Protein AF-A0A954I8J7-F1 (afdb_monomer)

Structure (mmCIF, N/CA/C/O backbone):
data_AF-A0A954I8J7-F1
#
_entry.id   AF-A0A954I8J7-F1
#
loop_
_atom_site.group_PDB
_atom_site.id
_atom_site.type_symbol
_atom_site.label_atom_id
_atom_site.label_alt_id
_atom_site.label_comp_id
_atom_site.label_asym_id
_atom_site.label_entity_id
_atom_site.label_seq_id
_atom_site.pdbx_PDB_ins_code
_atom_site.Cartn_x
_atom_site.Cartn_y
_atom_site.Cartn_z
_atom_site.occupancy
_atom_site.B_iso_or_equiv
_atom_site.auth_seq_id
_atom_site.auth_comp_id
_atom_site.auth_asym_id
_atom_site.auth_atom_id
_atom_site.pdbx_PDB_model_num
ATOM 1 N N . GLY A 1 1 ? 36.044 -57.812 -1.890 1.00 41.84 1 GLY A N 1
ATOM 2 C CA . GLY A 1 1 ? 34.745 -57.123 -1.805 1.00 41.84 1 GLY A CA 1
ATOM 3 C C . GLY A 1 1 ? 34.953 -55.787 -2.458 1.00 41.84 1 GLY A C 1
ATOM 4 O O . GLY A 1 1 ? 35.806 -55.056 -1.984 1.00 41.84 1 GLY A O 1
ATOM 5 N N . ALA A 1 2 ? 34.541 -55.653 -3.715 1.00 46.72 2 ALA A N 1
ATOM 6 C CA . ALA A 1 2 ? 33.179 -55.281 -4.116 1.00 46.72 2 ALA A CA 1
ATOM 7 C C . ALA A 1 2 ? 32.905 -53.827 -3.714 1.00 46.72 2 ALA A C 1
ATOM 9 O O . ALA A 1 2 ? 32.936 -53.515 -2.534 1.00 46.72 2 ALA A O 1
ATOM 10 N N . GLU A 1 3 ? 32.656 -52.883 -4.604 1.00 53.47 3 GLU A N 1
ATOM 11 C CA . GLU A 1 3 ? 32.547 -52.861 -6.060 1.00 53.47 3 GLU A CA 1
ATOM 12 C C . GLU A 1 3 ? 32.567 -51.358 -6.383 1.00 53.47 3 GLU A C 1
ATOM 14 O O . GLU A 1 3 ? 31.990 -50.562 -5.640 1.00 53.47 3 GLU A O 1
ATOM 19 N N . SER A 1 4 ? 33.269 -50.934 -7.430 1.00 62.09 4 SER A N 1
ATOM 20 C CA . SER A 1 4 ? 33.210 -49.556 -7.923 1.00 62.09 4 SER A CA 1
ATOM 21 C C . SER A 1 4 ? 31.781 -49.270 -8.396 1.00 62.09 4 SER A C 1
ATOM 23 O O . SER A 1 4 ? 31.430 -49.599 -9.528 1.00 62.09 4 SER A O 1
ATOM 25 N N . GLY A 1 5 ? 30.942 -48.742 -7.503 1.00 60.66 5 GLY A N 1
ATOM 26 C CA . GLY A 1 5 ? 29.534 -48.478 -7.774 1.00 60.66 5 GLY A CA 1
ATOM 27 C C . GLY A 1 5 ? 29.388 -47.500 -8.934 1.00 60.66 5 GLY A C 1
ATOM 28 O O . GLY A 1 5 ? 29.741 -46.328 -8.819 1.00 60.66 5 GLY A O 1
ATOM 29 N N . VAL A 1 6 ? 28.883 -47.987 -10.065 1.00 71.19 6 VAL A N 1
ATOM 30 C CA . VAL A 1 6 ? 28.540 -47.148 -11.213 1.00 71.19 6 VAL A CA 1
ATOM 31 C C . VAL A 1 6 ? 27.188 -46.504 -10.925 1.00 71.19 6 VAL A C 1
ATOM 33 O O . VAL A 1 6 ? 26.177 -47.192 -10.800 1.00 71.19 6 VAL A O 1
ATOM 36 N N . VAL A 1 7 ? 27.159 -45.177 -10.820 1.00 72.38 7 VAL A N 1
ATOM 37 C CA . VAL A 1 7 ? 25.906 -44.420 -10.717 1.00 72.38 7 VAL A CA 1
ATOM 38 C C . VAL A 1 7 ? 25.300 -44.289 -12.115 1.00 72.38 7 VAL A C 1
ATOM 40 O O . VAL A 1 7 ? 25.869 -43.623 -12.980 1.00 72.38 7 VAL A O 1
ATOM 43 N N . ILE A 1 8 ? 24.141 -44.913 -12.342 1.00 78.88 8 ILE A N 1
ATOM 44 C CA . ILE A 1 8 ? 23.369 -44.777 -13.585 1.00 78.88 8 ILE A CA 1
ATOM 45 C C . ILE A 1 8 ? 22.268 -43.738 -13.364 1.00 78.88 8 ILE A C 1
ATOM 47 O O . ILE A 1 8 ? 21.303 -43.979 -12.640 1.00 78.88 8 ILE A O 1
ATOM 51 N N . TRP A 1 9 ? 22.397 -42.581 -14.011 1.00 79.56 9 TRP A N 1
ATOM 52 C CA . TRP A 1 9 ? 21.368 -41.542 -13.997 1.00 79.56 9 TRP A CA 1
ATOM 53 C C . TRP A 1 9 ? 20.255 -41.886 -14.990 1.00 79.56 9 TRP A C 1
ATOM 55 O O . TRP A 1 9 ? 20.497 -41.989 -16.192 1.00 79.56 9 TRP A O 1
ATOM 65 N N . SER A 1 10 ? 19.022 -42.024 -14.501 1.00 79.56 10 SER A N 1
ATOM 66 C CA . SER A 1 10 ? 17.837 -42.224 -15.343 1.00 79.56 10 SER A CA 1
ATOM 67 C C . SER A 1 10 ? 17.013 -40.939 -15.413 1.00 79.56 10 SER A C 1
ATOM 69 O O . SER A 1 10 ? 16.558 -40.433 -14.391 1.00 79.56 10 SER A O 1
ATOM 71 N N . ARG A 1 11 ? 16.829 -40.404 -16.630 1.00 85.88 11 ARG A N 1
ATOM 72 C CA . ARG A 1 11 ? 16.071 -39.168 -16.927 1.00 85.88 11 ARG A CA 1
ATOM 73 C C . ARG A 1 11 ? 16.470 -37.945 -16.073 1.00 85.88 11 ARG A C 1
ATOM 75 O O . ARG A 1 11 ? 15.585 -37.314 -15.485 1.00 85.88 11 ARG A O 1
ATOM 82 N N . PRO A 1 12 ? 17.765 -37.585 -16.009 1.00 88.06 12 PRO A N 1
ATOM 83 C CA . PRO A 1 12 ? 18.180 -36.410 -15.255 1.00 88.06 12 PRO A CA 1
ATOM 84 C C . PRO A 1 12 ? 17.562 -35.139 -15.861 1.00 88.06 12 PRO A C 1
ATOM 86 O O . PRO A 1 12 ? 17.488 -35.000 -17.088 1.00 88.06 12 PRO A O 1
ATOM 89 N N . ARG A 1 13 ? 17.094 -34.226 -15.005 1.00 86.56 13 ARG A N 1
ATOM 90 C CA . ARG A 1 13 ? 16.319 -33.039 -15.392 1.00 86.56 13 ARG A CA 1
ATOM 91 C C . ARG A 1 13 ? 16.457 -31.904 -14.381 1.00 86.56 13 ARG A C 1
ATOM 93 O O . ARG A 1 13 ? 16.800 -32.154 -13.231 1.00 86.56 13 ARG A O 1
ATOM 100 N N . LEU A 1 14 ? 16.180 -30.690 -14.835 1.00 80.50 14 LEU A N 1
ATOM 101 C CA . LEU A 1 14 ? 16.011 -29.497 -14.014 1.00 80.50 14 LEU A CA 1
ATOM 102 C C . LEU A 1 14 ? 14.520 -29.321 -13.710 1.00 80.50 14 LEU A C 1
ATOM 104 O O . LEU A 1 14 ? 13.694 -29.424 -14.619 1.00 80.50 14 LEU A O 1
ATOM 108 N N . GLU A 1 15 ? 14.192 -29.063 -12.447 1.00 80.00 15 GLU A N 1
ATOM 109 C CA . GLU A 1 15 ? 12.838 -28.763 -11.978 1.00 80.00 15 GLU A CA 1
ATOM 110 C C . GLU A 1 15 ? 12.844 -27.367 -11.341 1.00 80.00 15 GLU A C 1
ATOM 112 O O . GLU A 1 15 ? 13.780 -27.010 -10.626 1.00 80.00 15 GLU A O 1
ATOM 117 N N . ALA A 1 16 ? 11.820 -26.574 -11.646 1.00 68.00 16 ALA A N 1
ATOM 118 C CA . ALA A 1 16 ? 11.557 -25.270 -11.051 1.00 68.00 16 ALA A CA 1
ATOM 119 C C . ALA A 1 16 ? 10.051 -25.177 -10.786 1.00 68.00 16 ALA A C 1
ATOM 121 O O . ALA A 1 16 ? 9.257 -25.705 -11.576 1.00 68.00 16 ALA A O 1
ATOM 122 N N . ASP A 1 17 ? 9.664 -24.535 -9.684 1.00 58.09 17 ASP A N 1
ATOM 123 C CA . ASP A 1 17 ? 8.263 -24.463 -9.270 1.00 58.09 17 ASP A CA 1
ATOM 124 C C . ASP A 1 17 ? 7.377 -23.879 -10.382 1.00 58.09 17 ASP A C 1
ATOM 126 O O . ASP A 1 17 ? 7.728 -22.907 -11.053 1.00 58.09 17 ASP A O 1
ATOM 130 N N . ALA A 1 18 ? 6.219 -24.514 -10.584 1.00 57.94 18 ALA A N 1
ATOM 131 C CA . ALA A 1 18 ? 5.208 -24.157 -11.582 1.00 57.94 18 ALA A CA 1
ATOM 132 C C . ALA A 1 18 ? 5.635 -24.225 -13.070 1.00 57.94 18 ALA A C 1
ATOM 134 O O . ALA A 1 18 ? 4.911 -23.707 -13.922 1.00 57.94 18 ALA A O 1
ATOM 135 N N . ARG A 1 19 ? 6.749 -24.891 -13.429 1.00 67.19 19 ARG A N 1
ATOM 136 C CA . ARG A 1 19 ? 7.173 -25.068 -14.838 1.00 67.19 19 ARG A CA 1
ATOM 137 C C . ARG A 1 19 ? 7.403 -26.529 -15.231 1.00 67.19 19 ARG A C 1
ATOM 139 O O . ARG A 1 19 ? 7.575 -27.410 -14.391 1.00 67.19 19 ARG A O 1
ATOM 146 N N . GLN A 1 20 ? 7.388 -26.797 -16.539 1.00 77.19 20 GLN A N 1
ATOM 147 C CA . GLN A 1 20 ? 7.655 -28.138 -17.067 1.00 77.19 20 GLN A CA 1
ATOM 148 C C . GLN A 1 20 ? 9.133 -28.530 -16.857 1.00 77.19 20 GLN A C 1
ATOM 150 O O . GLN A 1 20 ? 10.017 -27.736 -17.183 1.00 77.19 20 GLN A O 1
ATOM 155 N N . PRO A 1 21 ? 9.434 -29.748 -16.359 1.00 81.44 21 PRO A N 1
ATOM 156 C CA . PRO A 1 21 ? 10.812 -30.199 -16.171 1.00 81.44 21 PRO A CA 1
ATOM 157 C C . PRO A 1 21 ? 11.616 -30.249 -17.477 1.00 81.44 21 PRO A C 1
ATOM 159 O O . PRO A 1 21 ? 11.164 -30.824 -18.470 1.00 81.44 21 PRO A O 1
ATOM 162 N N . VAL A 1 22 ? 12.853 -29.747 -17.452 1.00 81.38 22 VAL A N 1
ATOM 163 C CA . VAL A 1 22 ? 13.762 -29.746 -18.611 1.00 81.38 22 VAL A CA 1
ATOM 164 C C . VAL A 1 22 ? 14.776 -30.880 -18.486 1.00 81.38 22 VAL A C 1
ATOM 166 O O . VAL A 1 22 ? 15.583 -30.896 -17.559 1.00 81.38 22 VAL A O 1
ATOM 169 N N . LEU A 1 23 ? 14.781 -31.839 -19.417 1.00 88.00 23 LEU A N 1
ATOM 170 C CA . LEU A 1 23 ? 15.774 -32.9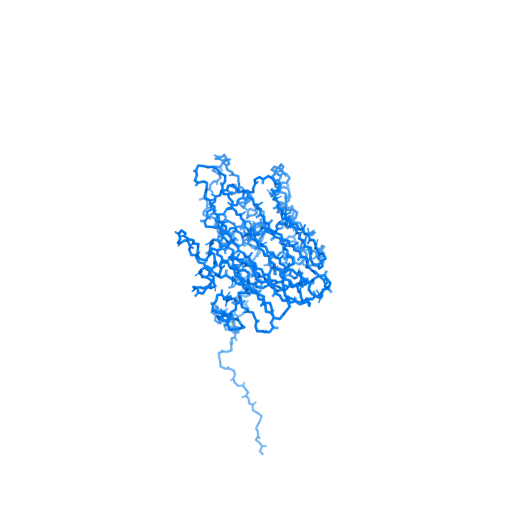22 -19.418 1.00 88.00 23 LEU A CA 1
ATOM 171 C C . LEU A 1 23 ? 17.184 -32.366 -19.661 1.00 88.00 23 LEU A C 1
ATOM 173 O O . LEU A 1 23 ? 17.379 -31.548 -20.558 1.00 88.00 23 LEU A O 1
ATOM 177 N N . LEU A 1 24 ? 18.197 -32.876 -18.946 1.00 85.69 24 LEU A N 1
ATOM 178 C CA . LEU A 1 24 ? 19.578 -32.380 -19.081 1.00 85.69 24 LEU A CA 1
ATOM 179 C C . LEU A 1 24 ? 20.123 -32.472 -20.514 1.00 85.69 24 LEU A C 1
ATOM 181 O O . LEU A 1 24 ? 20.913 -31.626 -20.924 1.00 85.69 24 LEU A O 1
ATOM 185 N N . ARG A 1 25 ? 19.681 -33.468 -21.294 1.00 87.38 25 ARG A N 1
ATOM 186 C CA . ARG A 1 25 ? 20.069 -33.622 -22.708 1.00 87.38 25 ARG A CA 1
ATOM 187 C C . ARG A 1 25 ? 19.572 -32.475 -23.599 1.00 87.38 25 ARG A C 1
ATOM 189 O O . ARG A 1 25 ? 20.209 -32.177 -24.602 1.00 87.38 25 ARG A O 1
ATOM 196 N N . ASP A 1 26 ? 18.459 -31.846 -23.221 1.00 85.94 26 ASP A N 1
ATOM 197 C CA . ASP A 1 26 ? 17.767 -30.824 -24.010 1.00 85.94 26 ASP A CA 1
ATOM 198 C C . ASP A 1 26 ? 18.188 -29.401 -23.587 1.00 85.94 26 ASP A C 1
ATOM 200 O O . ASP A 1 26 ? 17.949 -28.440 -24.316 1.00 85.94 26 ASP A O 1
ATOM 204 N N . VAL A 1 27 ? 18.901 -29.262 -22.457 1.00 84.56 27 VAL A N 1
ATOM 205 C CA . VAL A 1 27 ? 19.350 -27.973 -21.892 1.00 84.56 27 VAL A CA 1
ATOM 206 C C . VAL A 1 27 ? 20.125 -27.134 -22.903 1.00 84.56 27 VAL A C 1
ATOM 208 O O . VAL A 1 27 ? 19.882 -25.936 -22.994 1.00 84.56 27 VAL A O 1
ATOM 211 N N . ARG A 1 28 ? 21.038 -27.726 -23.689 1.00 85.56 28 ARG A N 1
ATOM 212 C CA . ARG A 1 28 ? 21.822 -26.957 -24.674 1.00 85.56 28 ARG A CA 1
ATOM 213 C C . ARG A 1 28 ? 20.937 -26.392 -25.789 1.00 85.56 28 ARG A C 1
ATOM 215 O O . ARG A 1 28 ? 21.079 -25.220 -26.121 1.00 85.56 28 ARG A O 1
ATOM 222 N N . GLY A 1 29 ? 20.019 -27.197 -26.325 1.00 86.19 29 GLY A N 1
ATOM 223 C CA . GLY A 1 29 ? 19.110 -26.761 -27.389 1.00 86.19 29 GLY A CA 1
ATOM 224 C C . GLY A 1 29 ? 18.132 -25.691 -26.904 1.00 86.19 29 GLY A C 1
ATOM 225 O O . GLY A 1 29 ? 17.954 -24.672 -27.567 1.00 86.19 29 GLY A O 1
ATOM 226 N N . ILE A 1 30 ? 17.575 -25.867 -25.703 1.00 83.50 30 ILE A N 1
ATOM 227 C CA . ILE A 1 30 ? 16.717 -24.862 -25.061 1.00 83.50 30 ILE A CA 1
ATOM 228 C C . ILE A 1 30 ? 17.513 -23.584 -24.776 1.00 83.50 30 ILE A C 1
ATOM 230 O O . ILE A 1 30 ? 17.031 -22.497 -25.064 1.00 83.50 30 ILE A O 1
ATOM 234 N N . ALA A 1 31 ? 18.759 -23.690 -24.309 1.00 84.50 31 ALA A N 1
ATOM 235 C CA . ALA A 1 31 ? 19.615 -22.531 -24.070 1.00 84.50 31 ALA A CA 1
ATOM 236 C C . ALA A 1 31 ? 19.881 -21.704 -25.330 1.00 84.50 31 ALA A C 1
ATOM 238 O O . ALA A 1 31 ? 20.014 -20.486 -25.249 1.00 84.50 31 ALA A O 1
ATOM 239 N N . GLU A 1 32 ? 20.058 -22.356 -26.476 1.00 87.31 32 GLU A N 1
ATOM 240 C CA . GLU A 1 32 ? 20.258 -21.686 -27.765 1.00 87.31 32 GLU A CA 1
ATOM 241 C C . GLU A 1 32 ? 18.963 -21.046 -28.267 1.00 87.31 32 GLU A C 1
ATOM 243 O O . GLU A 1 32 ? 18.994 -19.908 -28.732 1.00 87.31 32 GLU A O 1
ATOM 248 N N . LEU A 1 33 ? 17.830 -21.737 -28.105 1.00 84.44 33 LEU A N 1
ATOM 249 C CA . LEU A 1 33 ? 16.505 -21.208 -28.420 1.00 84.44 33 L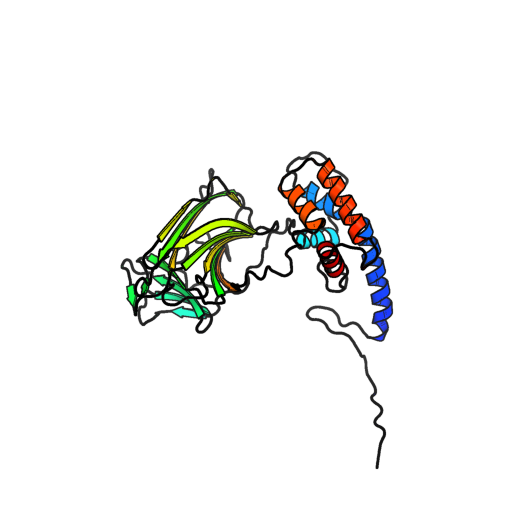EU A CA 1
ATOM 250 C C . LEU A 1 33 ? 16.203 -19.949 -27.600 1.00 84.44 33 LEU A C 1
ATOM 252 O O . LEU A 1 33 ? 15.937 -18.901 -28.177 1.00 84.44 33 LEU A O 1
ATOM 256 N N . VAL A 1 34 ? 16.330 -20.036 -26.274 1.00 84.25 34 VAL A N 1
ATOM 257 C CA . VAL A 1 34 ? 16.114 -18.928 -25.334 1.00 84.25 34 VAL A CA 1
ATOM 258 C C . VAL A 1 34 ? 16.995 -17.737 -25.684 1.00 84.25 34 VAL A C 1
ATOM 260 O O . VAL A 1 34 ? 16.494 -16.626 -25.788 1.00 84.25 34 VAL A O 1
ATOM 263 N N . ARG A 1 35 ? 18.295 -17.955 -25.931 1.00 86.81 35 ARG A N 1
ATOM 264 C CA . ARG A 1 35 ? 19.212 -16.870 -26.319 1.00 86.81 35 ARG A CA 1
ATOM 265 C C . ARG A 1 35 ? 18.810 -16.210 -27.634 1.00 86.81 35 ARG A C 1
ATOM 267 O O . ARG A 1 35 ? 18.926 -14.996 -27.752 1.00 86.81 35 ARG A O 1
ATOM 274 N N . ARG A 1 36 ? 18.334 -16.986 -28.612 1.00 86.62 36 ARG A N 1
ATOM 275 C CA . ARG A 1 36 ? 17.859 -16.440 -29.888 1.00 86.62 36 ARG A CA 1
ATOM 276 C C . ARG A 1 36 ? 16.615 -15.576 -29.690 1.00 86.62 36 ARG A C 1
ATOM 278 O O . ARG A 1 36 ? 16.596 -14.456 -30.187 1.00 86.62 36 ARG A O 1
ATOM 285 N N . GLU A 1 37 ? 15.619 -16.073 -28.959 1.00 84.75 37 GLU A N 1
ATOM 286 C CA . GLU A 1 37 ? 14.394 -15.314 -28.668 1.00 84.75 37 GLU A CA 1
ATOM 287 C C . GLU A 1 37 ? 14.700 -14.057 -27.842 1.00 84.75 37 GLU A C 1
ATOM 289 O O . GLU A 1 37 ? 14.230 -12.972 -28.175 1.00 84.75 37 GLU A O 1
ATOM 294 N N . GLN A 1 38 ? 15.584 -14.166 -26.843 1.00 87.75 38 GLN A N 1
ATOM 295 C CA . GLN A 1 38 ? 16.102 -13.025 -26.086 1.00 87.75 38 GLN A CA 1
ATOM 296 C C . GLN A 1 38 ? 16.705 -11.962 -27.003 1.00 87.75 38 GLN A C 1
ATOM 298 O O . GLN A 1 38 ? 16.358 -10.794 -26.882 1.00 87.75 38 GLN A O 1
ATOM 303 N N . SER A 1 39 ? 17.596 -12.339 -27.925 1.00 87.88 39 SER A N 1
ATOM 304 C CA . SER A 1 39 ? 18.208 -11.380 -28.852 1.00 87.88 39 SER A CA 1
ATOM 305 C C . SER A 1 39 ? 17.190 -10.726 -29.789 1.00 87.88 39 SER A C 1
ATOM 307 O O . SER A 1 39 ? 17.308 -9.534 -30.060 1.00 87.88 39 SER A O 1
ATOM 309 N N . LEU A 1 40 ? 16.195 -11.477 -30.272 1.00 88.00 40 LEU A N 1
ATOM 310 C CA . LEU A 1 40 ? 15.149 -10.945 -31.151 1.00 88.00 40 LEU A CA 1
ATOM 311 C C . LEU A 1 40 ? 14.266 -9.921 -30.431 1.00 88.00 40 LEU A C 1
ATOM 313 O O . LEU A 1 40 ? 14.032 -8.839 -30.962 1.00 88.00 40 LEU A O 1
ATOM 317 N N . GLU A 1 41 ? 13.808 -10.231 -29.220 1.00 88.56 41 GLU A N 1
ATOM 318 C CA . GLU A 1 41 ? 12.923 -9.333 -28.474 1.00 88.56 41 GLU A CA 1
ATOM 319 C C . GLU A 1 41 ? 13.693 -8.168 -27.823 1.00 88.56 41 GLU A C 1
ATOM 321 O O . GLU A 1 41 ? 13.187 -7.049 -27.778 1.00 88.56 41 GLU A O 1
ATOM 326 N N . LEU A 1 42 ? 14.955 -8.355 -27.407 1.00 89.31 42 LEU A N 1
ATOM 327 C CA . LEU A 1 42 ? 15.798 -7.243 -26.942 1.00 89.31 42 LEU A CA 1
ATOM 328 C C . LEU A 1 42 ? 16.081 -6.228 -28.054 1.00 89.31 42 LEU A C 1
ATOM 330 O O . LEU A 1 42 ? 16.096 -5.024 -27.783 1.00 89.31 42 LEU A O 1
ATOM 334 N N . ALA A 1 43 ? 16.231 -6.665 -29.306 1.00 90.50 43 ALA A N 1
ATOM 335 C CA . ALA A 1 43 ? 16.353 -5.755 -30.446 1.00 90.50 43 ALA A CA 1
ATOM 336 C C . ALA A 1 43 ? 15.096 -4.881 -30.645 1.00 90.50 43 ALA A C 1
ATOM 338 O O . ALA A 1 43 ? 15.184 -3.798 -31.218 1.00 90.50 43 ALA A O 1
ATOM 339 N N . ARG A 1 44 ? 13.943 -5.321 -30.123 1.00 91.62 44 ARG A N 1
ATOM 340 C CA . ARG A 1 44 ? 12.646 -4.629 -30.185 1.00 91.62 44 ARG A CA 1
ATOM 341 C C . ARG A 1 44 ? 12.309 -3.849 -28.914 1.00 91.62 44 ARG A C 1
ATOM 343 O O . ARG A 1 44 ? 11.195 -3.355 -28.776 1.00 91.62 44 ARG A O 1
ATOM 350 N N . THR A 1 45 ? 13.263 -3.691 -27.992 1.00 93.75 45 THR A N 1
ATOM 351 C CA . THR A 1 45 ? 13.067 -2.963 -26.724 1.00 93.75 45 THR A CA 1
ATOM 352 C C . THR A 1 45 ? 12.411 -1.597 -26.936 1.00 93.75 45 THR A C 1
ATOM 354 O O . THR A 1 45 ? 11.423 -1.294 -26.275 1.00 93.75 45 THR A O 1
ATOM 357 N N . ALA A 1 46 ? 12.905 -0.788 -27.880 1.00 93.94 46 ALA A N 1
ATOM 358 C CA . ALA A 1 46 ? 12.344 0.541 -28.132 1.00 93.94 46 ALA A CA 1
ATOM 359 C C . ALA A 1 46 ? 10.872 0.482 -28.575 1.00 93.94 46 ALA A C 1
ATOM 361 O O . ALA A 1 46 ? 10.088 1.333 -28.173 1.00 93.94 46 ALA A O 1
ATOM 362 N N . ASP A 1 47 ? 10.482 -0.535 -29.348 1.00 90.62 47 ASP A N 1
ATOM 363 C CA . ASP A 1 47 ? 9.098 -0.713 -29.795 1.00 90.62 47 ASP A CA 1
ATOM 364 C C . ASP A 1 47 ? 8.185 -1.118 -28.632 1.00 90.62 47 ASP A C 1
ATOM 366 O O . ASP A 1 47 ? 7.075 -0.600 -28.513 1.00 90.62 47 ASP A O 1
ATOM 370 N N . HIS A 1 48 ? 8.659 -1.996 -27.739 1.00 90.75 48 HIS A N 1
ATOM 371 C CA . HIS A 1 48 ? 7.925 -2.371 -26.527 1.00 90.75 48 HIS A CA 1
ATOM 372 C C . HIS A 1 48 ? 7.701 -1.169 -25.610 1.00 90.75 48 HIS A C 1
ATOM 374 O O . HIS A 1 48 ? 6.579 -0.934 -25.165 1.00 90.75 48 HIS A O 1
ATOM 380 N N . LEU A 1 49 ? 8.755 -0.393 -25.348 1.00 92.75 49 LEU A N 1
ATOM 381 C CA . LEU A 1 49 ? 8.672 0.808 -24.520 1.00 92.75 49 LEU A CA 1
ATOM 382 C C . LEU A 1 49 ? 7.746 1.852 -25.156 1.00 92.75 49 LEU A C 1
ATOM 384 O O . LEU A 1 49 ? 6.865 2.375 -24.476 1.00 92.75 49 LEU A O 1
ATOM 388 N N . ARG A 1 50 ? 7.848 2.071 -26.471 1.00 91.50 50 ARG A N 1
ATOM 389 C CA . ARG A 1 50 ? 6.960 2.987 -27.195 1.00 91.50 50 ARG A CA 1
ATOM 390 C C . ARG A 1 50 ? 5.499 2.587 -27.091 1.00 91.50 50 ARG A C 1
ATOM 392 O O . ARG A 1 50 ? 4.665 3.421 -26.763 1.00 91.50 50 ARG A O 1
ATOM 399 N N . ALA A 1 51 ? 5.187 1.309 -27.304 1.00 86.88 51 ALA A N 1
ATOM 400 C CA . ALA A 1 51 ? 3.824 0.806 -27.167 1.00 86.88 51 ALA A CA 1
ATOM 401 C C . ALA A 1 51 ? 3.259 1.049 -25.753 1.00 86.88 51 ALA A C 1
ATOM 403 O O . ALA A 1 51 ? 2.093 1.414 -25.607 1.00 86.88 51 ALA A O 1
ATOM 404 N N . ILE A 1 52 ? 4.091 0.902 -24.716 1.00 86.44 52 ILE A N 1
ATOM 405 C CA . ILE A 1 52 ? 3.716 1.177 -23.321 1.00 86.44 52 ILE A CA 1
ATOM 406 C C . ILE A 1 52 ? 3.465 2.674 -23.092 1.00 86.44 52 ILE A C 1
ATOM 408 O O . ILE A 1 52 ? 2.479 3.030 -22.449 1.00 86.44 52 ILE A O 1
ATOM 412 N N . ALA A 1 53 ? 4.330 3.550 -23.612 1.00 86.56 53 ALA A N 1
ATOM 413 C CA . ALA A 1 53 ? 4.180 4.998 -23.473 1.00 86.56 53 ALA A CA 1
ATOM 414 C C . ALA A 1 53 ? 2.939 5.520 -24.219 1.00 86.56 53 ALA A C 1
ATOM 416 O O . ALA A 1 53 ? 2.141 6.256 -23.641 1.00 86.56 53 ALA A O 1
ATOM 417 N N . SER A 1 54 ? 2.730 5.091 -25.468 1.00 80.38 54 SER A N 1
ATOM 418 C CA . SER A 1 54 ? 1.576 5.483 -26.288 1.00 80.38 54 SER A CA 1
ATOM 419 C C . SER A 1 54 ? 0.249 4.990 -25.710 1.00 80.38 54 SER A C 1
ATOM 421 O O . SER A 1 54 ? -0.739 5.716 -25.746 1.00 80.38 54 SER A O 1
ATOM 423 N N . GLY A 1 55 ? 0.227 3.799 -25.101 1.00 69.88 55 GLY A N 1
ATOM 424 C CA . GLY A 1 55 ? -0.959 3.255 -24.433 1.00 69.88 55 GLY A CA 1
ATOM 425 C C . GLY A 1 55 ? -1.412 4.022 -23.182 1.00 69.88 55 GLY A C 1
ATOM 426 O O . GLY A 1 55 ? -2.421 3.642 -22.597 1.00 69.88 55 GLY A O 1
ATOM 427 N N . ARG A 1 56 ? -0.680 5.057 -22.743 1.00 63.66 56 ARG A N 1
ATOM 428 C CA . ARG A 1 56 ? -1.062 5.949 -21.633 1.00 63.66 56 ARG A CA 1
ATOM 429 C C . ARG A 1 56 ? -1.662 7.281 -22.083 1.00 63.66 56 ARG A C 1
ATOM 431 O O . ARG A 1 56 ? -2.158 8.011 -21.234 1.00 63.66 56 ARG A O 1
ATOM 438 N N . SER A 1 57 ? -1.585 7.631 -23.368 1.00 51.97 57 SER A N 1
ATOM 439 C CA . SER A 1 57 ? -2.186 8.875 -23.850 1.00 51.97 57 SER A CA 1
ATOM 440 C C . SER A 1 57 ? -3.679 8.645 -24.099 1.00 51.97 57 SER A C 1
ATOM 442 O O . SER A 1 57 ? -4.029 7.822 -24.943 1.00 51.97 57 SER A O 1
ATOM 444 N N . ASP A 1 58 ? -4.551 9.403 -23.432 1.00 41.41 58 ASP A N 1
ATOM 445 C CA . ASP A 1 58 ? -6.001 9.445 -23.716 1.00 41.41 58 ASP A CA 1
ATOM 446 C C . ASP A 1 58 ? -6.324 10.092 -25.079 1.00 41.41 58 ASP A C 1
ATOM 448 O O . ASP A 1 58 ? -7.486 10.291 -25.438 1.00 41.41 58 ASP A O 1
ATOM 452 N N . SER A 1 59 ? -5.306 10.454 -25.867 1.00 38.25 59 SER A N 1
ATOM 453 C CA . SER A 1 59 ? -5.519 10.993 -27.199 1.00 38.25 59 SER A CA 1
ATOM 454 C C . SER A 1 59 ? -5.850 9.866 -28.179 1.00 38.25 59 SER A C 1
ATOM 456 O O . SER A 1 59 ? -5.018 9.017 -28.486 1.00 38.25 59 SER A O 1
ATOM 458 N N . GLU A 1 60 ? -7.064 9.902 -28.729 1.00 36.50 60 GLU A N 1
ATOM 459 C CA . GLU A 1 60 ? -7.530 9.145 -29.906 1.00 36.50 60 GLU A CA 1
ATOM 460 C C . GLU A 1 60 ? -6.717 9.437 -31.196 1.00 36.50 60 GLU A C 1
ATOM 462 O O . GLU A 1 60 ? -7.195 9.241 -32.314 1.00 36.50 60 GLU A O 1
ATOM 467 N N . ALA A 1 61 ? -5.477 9.912 -31.086 1.00 33.97 61 ALA A N 1
ATOM 468 C CA . ALA A 1 61 ? -4.656 10.369 -32.194 1.00 33.97 61 ALA A CA 1
ATOM 469 C C . ALA A 1 61 ? -3.432 9.467 -32.374 1.00 33.97 61 ALA A C 1
ATOM 471 O O . ALA A 1 61 ? -2.325 9.800 -31.975 1.00 33.97 61 ALA A O 1
ATOM 472 N N . GLU A 1 62 ? -3.698 8.314 -32.983 1.00 34.78 62 GLU A N 1
ATOM 473 C CA . GLU A 1 62 ? -2.918 7.632 -34.027 1.00 34.78 62 GLU A CA 1
ATOM 474 C C . GLU A 1 62 ? -3.064 6.122 -33.848 1.00 34.78 62 GLU A C 1
ATOM 476 O O . GLU A 1 62 ? -2.359 5.464 -33.086 1.00 34.78 62 GLU A O 1
ATOM 481 N N . GLN A 1 63 ? -4.011 5.559 -34.603 1.00 34.06 63 GLN A N 1
ATOM 482 C CA . GLN A 1 63 ? -4.054 4.138 -34.928 1.00 34.06 63 GLN A CA 1
ATOM 483 C C . GLN A 1 63 ? -2.799 3.776 -35.738 1.00 34.06 63 GLN A C 1
ATOM 485 O O . GLN A 1 63 ? -2.849 3.606 -36.955 1.00 34.06 63 GLN A O 1
ATOM 490 N N . ILE A 1 64 ? -1.656 3.664 -35.068 1.00 39.66 64 ILE A N 1
ATOM 491 C CA . ILE A 1 64 ? -0.547 2.861 -35.563 1.00 39.66 64 ILE A CA 1
ATOM 492 C C . ILE A 1 64 ? -0.997 1.418 -35.352 1.00 39.66 64 ILE A C 1
ATOM 494 O O . ILE A 1 64 ? -1.129 0.983 -34.213 1.00 39.66 64 ILE A O 1
ATOM 498 N N . ASP A 1 65 ? -1.351 0.763 -36.462 1.00 36.94 65 ASP A N 1
ATOM 499 C CA . ASP A 1 65 ? -1.628 -0.669 -36.642 1.00 36.94 65 ASP A CA 1
ATOM 500 C C . ASP A 1 65 ? -1.757 -1.449 -35.321 1.00 36.94 65 ASP A C 1
ATOM 502 O O . ASP A 1 65 ? -0.747 -1.804 -34.713 1.00 36.94 65 ASP A O 1
ATOM 506 N N . GLN A 1 66 ? -2.997 -1.679 -34.858 1.00 40.12 66 GLN A N 1
ATOM 507 C CA . GLN A 1 66 ? -3.300 -2.452 -33.646 1.00 40.12 66 GLN A CA 1
ATOM 508 C C . GLN A 1 66 ? -2.886 -3.922 -33.828 1.00 40.12 66 GLN A C 1
ATOM 510 O O . GLN A 1 66 ? -3.710 -4.829 -33.941 1.00 40.12 66 GLN A O 1
ATOM 515 N N . GLN A 1 67 ? -1.581 -4.171 -33.834 1.00 41.53 67 GLN A N 1
ATOM 516 C CA . GLN A 1 67 ? -1.017 -5.455 -33.484 1.00 41.53 67 GLN A CA 1
ATOM 517 C C . GLN A 1 67 ? -1.396 -5.691 -32.018 1.00 41.53 67 GLN A C 1
ATOM 519 O O . GLN A 1 67 ? -1.150 -4.815 -31.181 1.00 41.53 67 GLN A O 1
ATOM 524 N N . PRO A 1 68 ? -2.010 -6.833 -31.670 1.00 49.00 68 PRO A N 1
ATOM 525 C CA . PRO A 1 68 ? -2.252 -7.153 -30.273 1.00 49.00 68 PRO A CA 1
ATOM 526 C C . PRO A 1 68 ? -0.922 -7.055 -29.524 1.00 49.00 68 PRO A C 1
ATOM 528 O O . PRO A 1 68 ? 0.070 -7.649 -29.952 1.00 49.00 68 PRO A O 1
ATOM 531 N N . VAL A 1 69 ? -0.903 -6.278 -28.436 1.00 61.50 69 VAL A N 1
ATOM 532 C CA . VAL A 1 69 ? 0.264 -6.107 -27.564 1.00 61.50 69 VAL A CA 1
ATOM 533 C C . VAL A 1 69 ? 0.814 -7.497 -27.255 1.00 61.50 69 VAL A C 1
ATOM 535 O O . VAL A 1 69 ? 0.149 -8.300 -26.591 1.00 61.50 69 VAL A O 1
ATOM 538 N N . ASN A 1 70 ? 1.988 -7.824 -27.808 1.00 75.00 70 ASN A N 1
ATOM 539 C CA . ASN A 1 70 ? 2.522 -9.173 -27.672 1.00 75.00 70 ASN A CA 1
ATOM 540 C C . ASN A 1 70 ? 2.806 -9.459 -26.185 1.00 75.00 70 ASN A C 1
ATOM 542 O O . ASN A 1 70 ? 2.973 -8.549 -25.369 1.00 75.00 70 ASN A O 1
ATOM 546 N N . GLU A 1 71 ? 2.823 -10.734 -25.799 1.00 80.69 71 GLU A N 1
ATOM 547 C CA . GLU A 1 71 ? 2.978 -11.124 -24.392 1.00 80.69 71 GLU A CA 1
ATOM 548 C C . GLU A 1 71 ? 4.243 -10.534 -23.749 1.00 80.69 71 GLU A C 1
ATOM 550 O O . GLU A 1 71 ? 4.215 -10.110 -22.595 1.00 80.69 71 GLU A O 1
ATOM 555 N N . VAL A 1 72 ? 5.317 -10.410 -24.529 1.00 84.62 72 VAL A N 1
ATOM 556 C CA . VAL A 1 72 ? 6.576 -9.792 -24.108 1.00 84.62 72 VAL A CA 1
ATOM 557 C C . VAL A 1 72 ? 6.389 -8.311 -23.762 1.00 84.62 72 VAL A C 1
ATOM 559 O O . VAL A 1 72 ? 6.870 -7.879 -22.720 1.00 84.62 72 VAL A O 1
ATOM 562 N N . THR A 1 73 ? 5.618 -7.544 -24.540 1.00 86.50 73 THR A N 1
ATOM 563 C CA . THR A 1 73 ? 5.296 -6.138 -24.225 1.00 86.50 73 THR A CA 1
ATOM 564 C C . THR A 1 73 ? 4.487 -6.018 -22.931 1.00 86.50 73 THR A C 1
ATOM 566 O O . THR A 1 73 ? 4.735 -5.115 -22.137 1.00 86.50 73 THR A O 1
ATOM 569 N N . ARG A 1 74 ? 3.549 -6.939 -22.658 1.00 79.62 74 ARG A N 1
ATOM 570 C CA . ARG A 1 74 ? 2.824 -6.951 -21.372 1.00 79.62 74 ARG A CA 1
ATOM 571 C C . ARG A 1 74 ? 3.754 -7.221 -20.196 1.00 79.62 74 ARG A C 1
ATOM 573 O O . ARG A 1 74 ? 3.650 -6.554 -19.171 1.00 79.62 74 ARG A O 1
ATOM 580 N N . ARG A 1 75 ? 4.693 -8.157 -20.351 1.00 83.88 75 ARG A N 1
ATOM 581 C CA . ARG A 1 75 ? 5.716 -8.442 -19.333 1.00 83.88 75 ARG A CA 1
ATOM 582 C C . ARG A 1 75 ? 6.669 -7.264 -19.141 1.00 83.88 75 ARG A C 1
ATOM 584 O O . ARG A 1 75 ? 6.995 -6.946 -18.004 1.00 83.88 75 ARG A O 1
ATOM 591 N N . TRP A 1 76 ? 7.032 -6.561 -20.215 1.00 88.56 76 TRP A N 1
ATOM 592 C CA . TRP A 1 76 ? 7.740 -5.281 -20.140 1.00 88.56 76 TRP A CA 1
ATOM 593 C C . TRP A 1 76 ? 6.953 -4.250 -19.342 1.00 88.56 76 TRP A C 1
ATOM 595 O O . TRP A 1 76 ? 7.509 -3.658 -18.425 1.00 88.56 76 TRP A O 1
ATOM 605 N N . ALA A 1 77 ? 5.664 -4.080 -19.641 1.00 83.12 77 ALA A N 1
ATOM 606 C CA . ALA A 1 77 ? 4.788 -3.167 -18.921 1.00 83.12 77 ALA A CA 1
ATOM 607 C C . ALA A 1 77 ? 4.718 -3.534 -17.431 1.00 83.12 77 ALA A C 1
ATOM 609 O O . ALA A 1 77 ? 4.865 -2.662 -16.584 1.00 83.12 77 ALA A O 1
ATOM 610 N N . GLY A 1 78 ? 4.578 -4.817 -17.090 1.00 78.44 78 GLY A N 1
ATOM 611 C CA . GLY A 1 78 ? 4.631 -5.281 -15.702 1.00 78.44 78 GLY A CA 1
ATOM 612 C C . GLY A 1 78 ? 5.978 -4.996 -15.032 1.00 78.44 78 GLY A C 1
ATOM 613 O O . GLY A 1 78 ? 6.010 -4.479 -13.919 1.00 78.44 78 GLY A O 1
ATOM 614 N N . TYR A 1 79 ? 7.089 -5.260 -15.725 1.00 83.94 79 TYR A N 1
ATOM 615 C CA . TYR A 1 79 ? 8.445 -5.063 -15.207 1.00 83.94 79 TYR A CA 1
ATOM 616 C C . TYR A 1 79 ? 8.777 -3.594 -14.937 1.00 83.94 79 TYR A C 1
ATOM 618 O O . TYR A 1 79 ? 9.283 -3.258 -13.871 1.00 83.94 79 TYR A O 1
ATOM 626 N N . VAL A 1 80 ? 8.453 -2.697 -15.871 1.00 85.50 80 VAL A N 1
ATOM 627 C CA . VAL A 1 80 ? 8.652 -1.253 -15.668 1.00 85.50 80 VAL A CA 1
ATOM 628 C C . VAL A 1 80 ? 7.593 -0.656 -14.744 1.00 85.50 80 VAL A C 1
ATOM 630 O O . VAL A 1 80 ? 7.688 0.508 -14.352 1.00 85.50 80 VAL A O 1
ATOM 633 N N . GLY A 1 81 ? 6.574 -1.433 -14.379 1.00 77.81 81 GLY A N 1
ATOM 634 C CA . GLY A 1 81 ? 5.439 -0.952 -13.618 1.00 77.81 81 GLY A CA 1
ATOM 635 C C . GLY A 1 81 ? 4.615 0.057 -14.416 1.00 77.81 81 GLY A C 1
ATOM 636 O O . GLY A 1 81 ? 4.223 1.083 -13.916 1.00 77.81 81 GLY A O 1
ATOM 637 N N . LEU A 1 82 ? 4.387 -0.134 -15.701 1.00 78.06 82 LEU A N 1
ATOM 638 C CA . LEU A 1 82 ? 3.423 0.664 -16.465 1.00 78.06 82 LEU A CA 1
ATOM 639 C C . LEU A 1 82 ? 2.358 -0.247 -17.086 1.00 78.06 82 LEU A C 1
ATOM 641 O O . LEU A 1 82 ? 1.778 0.081 -18.117 1.00 78.06 82 LEU A O 1
ATOM 645 N N . SER A 1 83 ? 2.105 -1.407 -16.468 1.00 70.56 83 SER A N 1
ATOM 646 C CA . SER A 1 83 ? 1.023 -2.301 -16.866 1.00 70.56 83 SER A CA 1
ATOM 647 C C . SER A 1 83 ? -0.328 -1.621 -16.685 1.00 70.56 83 SER A C 1
ATOM 649 O O . SER A 1 83 ? -0.593 -0.982 -15.664 1.00 70.56 83 SER A O 1
ATOM 651 N N . GLN A 1 84 ? -1.190 -1.811 -17.684 1.00 57.28 84 GLN A N 1
ATOM 652 C CA . GLN A 1 84 ? -2.620 -1.541 -17.558 1.00 57.28 84 GLN A CA 1
ATOM 653 C C . GLN A 1 84 ? -3.343 -2.621 -16.744 1.00 57.28 84 GLN A C 1
ATOM 655 O O . GLN A 1 84 ? -4.455 -2.398 -16.285 1.00 57.28 84 GLN A O 1
ATOM 660 N N . GLU A 1 85 ? -2.726 -3.791 -16.545 1.00 54.09 85 GLU A N 1
ATOM 661 C CA . GLU A 1 85 ? -3.229 -4.782 -15.595 1.00 54.09 85 GLU A CA 1
ATOM 662 C C . GLU A 1 85 ? -2.976 -4.268 -14.171 1.00 54.09 85 GLU A C 1
ATOM 664 O O . GLU A 1 85 ? -1.830 -4.054 -13.762 1.00 54.09 85 GLU A O 1
ATOM 669 N N . THR A 1 86 ? -4.077 -4.006 -13.464 1.00 53.62 86 THR A N 1
ATOM 670 C CA . THR A 1 86 ? -4.144 -3.247 -12.210 1.00 53.62 86 THR A CA 1
ATOM 671 C C . THR A 1 86 ? -4.178 -4.112 -10.952 1.00 53.62 86 THR A C 1
ATOM 673 O O . THR A 1 86 ? -4.318 -3.582 -9.850 1.00 53.62 86 THR A O 1
ATOM 676 N N . ASP A 1 87 ? -4.054 -5.438 -11.063 1.00 65.44 87 ASP A N 1
ATOM 677 C CA . ASP A 1 87 ? -4.187 -6.311 -9.895 1.00 65.44 87 ASP A CA 1
ATOM 678 C C . ASP A 1 87 ? -2.888 -6.370 -9.077 1.00 65.44 87 ASP A C 1
ATOM 680 O O . ASP A 1 87 ? -2.180 -7.374 -9.010 1.00 65.44 87 ASP A O 1
ATOM 684 N N . LEU A 1 88 ? -2.549 -5.243 -8.451 1.00 79.06 88 LEU A N 1
ATOM 685 C CA . LEU A 1 88 ? -1.437 -5.147 -7.521 1.00 79.06 88 LEU A CA 1
ATOM 686 C C . LEU A 1 88 ? -1.678 -6.102 -6.348 1.00 79.06 88 LEU A C 1
ATOM 688 O O . LEU A 1 88 ? -2.598 -5.917 -5.546 1.00 79.06 88 LEU A O 1
ATOM 692 N N . ALA A 1 89 ? -0.829 -7.119 -6.226 1.00 83.88 89 ALA A N 1
ATOM 693 C CA . ALA A 1 89 ? -0.872 -8.025 -5.089 1.00 83.88 89 ALA A CA 1
ATOM 694 C C . ALA A 1 89 ? -0.472 -7.283 -3.803 1.00 83.88 89 ALA A C 1
ATOM 696 O O . ALA A 1 89 ? 0.461 -6.471 -3.795 1.00 83.88 89 ALA A O 1
ATOM 697 N N . ILE A 1 90 ? -1.179 -7.567 -2.711 1.00 89.31 90 ILE A N 1
ATOM 698 C CA . ILE A 1 90 ? -0.772 -7.234 -1.341 1.00 89.31 90 ILE A CA 1
ATOM 699 C C . ILE A 1 90 ? -0.334 -8.549 -0.705 1.00 89.31 90 ILE A C 1
ATOM 701 O O . ILE A 1 90 ? -1.032 -9.551 -0.830 1.00 89.31 90 ILE A O 1
ATOM 705 N N . THR A 1 91 ? 0.825 -8.556 -0.063 1.00 88.44 91 THR A N 1
ATOM 706 C CA . THR A 1 91 ? 1.394 -9.723 0.623 1.00 88.44 91 THR A CA 1
ATOM 707 C C . THR A 1 91 ? 1.598 -9.399 2.099 1.00 88.44 91 THR A C 1
ATOM 709 O O . THR A 1 91 ? 1.480 -8.244 2.491 1.00 88.44 91 THR A O 1
ATOM 712 N N . GLY A 1 92 ? 1.930 -10.397 2.921 1.00 90.44 92 GLY A N 1
ATOM 713 C CA . GLY A 1 92 ? 2.227 -10.170 4.341 1.00 90.44 92 GLY A CA 1
ATOM 714 C C . GLY A 1 92 ? 0.989 -9.959 5.213 1.00 90.44 92 GLY A C 1
ATOM 715 O O . GLY A 1 92 ? 1.088 -9.328 6.262 1.00 90.44 92 GLY A O 1
ATOM 716 N N . HIS A 1 93 ? -0.186 -10.445 4.788 1.00 95.25 93 HIS A N 1
ATOM 717 C CA . HIS A 1 93 ? -1.410 -10.371 5.591 1.00 95.25 93 HIS A CA 1
ATOM 718 C C . HIS A 1 93 ? -1.197 -10.945 6.986 1.00 95.25 93 HIS A C 1
ATOM 720 O O . HIS A 1 93 ? -0.630 -12.026 7.135 1.00 95.25 93 HIS A O 1
ATOM 726 N N . MET A 1 94 ? -1.701 -10.232 7.993 1.00 95.75 94 MET A N 1
ATOM 727 C CA . MET A 1 94 ? -1.744 -10.711 9.371 1.00 95.75 94 MET A CA 1
ATOM 728 C C . MET A 1 94 ? -2.619 -11.976 9.425 1.00 95.75 94 MET A C 1
ATOM 730 O O . MET A 1 94 ? -3.826 -11.871 9.171 1.00 95.75 94 MET A O 1
ATOM 734 N N . PRO A 1 95 ? -2.053 -13.164 9.710 1.00 95.31 95 PRO A N 1
ATOM 735 C CA . PRO A 1 95 ? -2.775 -14.424 9.545 1.00 95.31 95 PRO A CA 1
ATOM 736 C C . PRO A 1 95 ? -3.675 -14.756 10.741 1.00 95.31 95 PRO A C 1
ATOM 738 O O . PRO A 1 95 ? -4.629 -15.524 10.605 1.00 95.31 95 PRO A O 1
ATOM 741 N N . ASN A 1 96 ? -3.394 -14.187 11.917 1.00 96.81 96 ASN A N 1
ATOM 742 C CA . ASN A 1 96 ? -4.021 -14.612 13.160 1.00 96.81 96 ASN A CA 1
ATOM 743 C C . ASN A 1 96 ? -5.193 -13.714 13.516 1.00 96.81 96 ASN A C 1
ATOM 745 O O . ASN A 1 96 ? -5.009 -12.587 13.976 1.00 96.81 96 ASN A O 1
ATOM 749 N N . ARG A 1 97 ? -6.407 -14.236 13.364 1.00 97.00 97 ARG A N 1
ATOM 750 C CA . ARG A 1 97 ? -7.605 -13.566 13.862 1.00 97.00 97 ARG A CA 1
ATOM 751 C C . ARG A 1 97 ? -7.594 -13.516 15.388 1.00 97.00 97 ARG A C 1
ATOM 753 O O . ARG A 1 97 ? -7.442 -14.540 16.046 1.00 97.00 97 ARG A O 1
ATOM 760 N N . GLN A 1 98 ? -7.840 -12.333 15.931 1.00 95.62 98 GLN A N 1
ATOM 761 C CA . GLN A 1 98 ? -7.984 -12.075 17.357 1.00 95.62 98 GLN A CA 1
ATOM 762 C C . GLN A 1 98 ? -9.457 -11.837 17.696 1.00 95.62 98 GLN A C 1
ATOM 764 O O . GLN A 1 98 ? -10.174 -11.136 16.975 1.00 95.62 98 GLN A O 1
ATOM 769 N N . SER A 1 99 ? -9.927 -12.410 18.801 1.00 96.12 99 SER A N 1
ATOM 770 C CA . SER A 1 99 ? -11.294 -12.199 19.280 1.00 96.12 99 SER A CA 1
ATOM 771 C C . SER A 1 99 ? -11.332 -12.1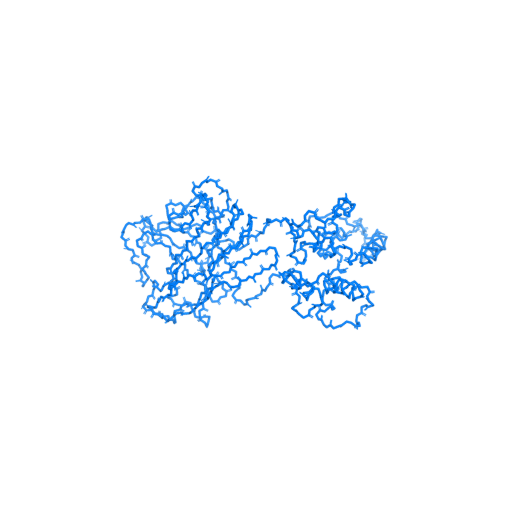29 20.796 1.00 96.12 99 SER A C 1
ATOM 773 O O . SER A 1 99 ? -10.623 -12.877 21.464 1.00 96.12 99 SER A O 1
ATOM 775 N N . SER A 1 100 ? -12.184 -11.257 21.335 1.00 95.62 100 SER A N 1
ATOM 776 C CA . SER A 1 100 ? -12.302 -11.030 22.782 1.00 95.62 100 SER A CA 1
ATOM 777 C C . SER A 1 100 ? -10.962 -10.724 23.471 1.00 95.62 100 SER A C 1
ATOM 779 O O . SER A 1 100 ? -10.629 -11.305 24.509 1.00 95.62 100 SER A O 1
ATOM 781 N N . VAL A 1 101 ? -10.163 -9.839 22.869 1.00 94.00 101 VAL A N 1
ATOM 782 C CA . VAL A 1 101 ? -8.800 -9.531 23.326 1.00 94.00 101 VAL A CA 1
ATOM 783 C C . VAL A 1 101 ? -8.824 -9.025 24.768 1.00 94.00 101 VAL A C 1
ATOM 785 O O . VAL A 1 101 ? -9.648 -8.189 25.143 1.00 94.00 101 VAL A O 1
ATOM 788 N N . SER A 1 102 ? -7.937 -9.575 25.601 1.00 92.69 102 SER A N 1
ATOM 789 C CA . SER A 1 102 ? -7.856 -9.277 27.040 1.00 92.69 102 SER A CA 1
ATOM 790 C C . SER A 1 102 ? -9.175 -9.491 27.805 1.00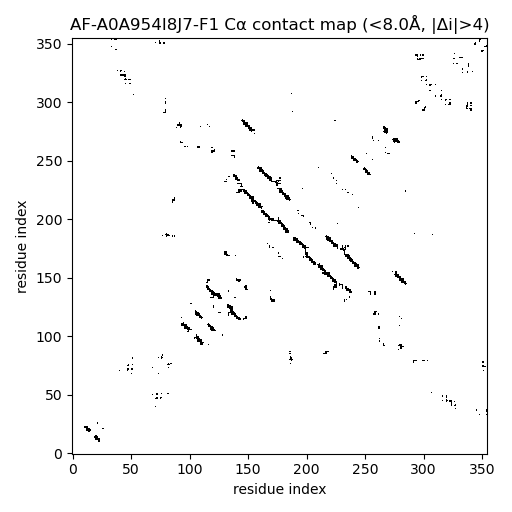 92.69 102 SER A C 1
ATOM 792 O O . SER A 1 102 ? -9.405 -8.862 28.835 1.00 92.69 102 SER A O 1
ATOM 794 N N . GLY A 1 103 ? -10.051 -10.375 27.310 1.00 94.69 103 GLY A N 1
ATOM 795 C CA . GLY A 1 103 ? -11.349 -10.686 27.917 1.00 94.69 103 GLY A CA 1
ATOM 796 C C . GLY A 1 103 ? -12.484 -9.731 27.530 1.00 94.69 103 GLY A C 1
ATOM 797 O O . GLY A 1 103 ? -13.619 -9.940 27.956 1.00 94.69 103 GLY A O 1
ATOM 798 N N . TYR A 1 104 ? -12.222 -8.714 26.705 1.00 96.62 104 TYR A N 1
ATOM 799 C CA . TYR A 1 104 ? -13.240 -7.772 26.246 1.00 96.62 104 TYR A CA 1
ATOM 800 C C . TYR A 1 104 ? -13.847 -8.234 24.926 1.00 96.62 104 TYR A C 1
ATOM 802 O O . TYR A 1 104 ? -13.215 -8.112 23.883 1.00 96.62 104 TYR A O 1
ATOM 810 N N . ALA A 1 105 ? -15.103 -8.689 24.945 1.00 96.81 105 ALA A N 1
ATOM 811 C CA . ALA A 1 105 ? -15.811 -9.151 23.742 1.00 96.81 105 ALA A CA 1
ATOM 812 C C . ALA A 1 105 ? -15.861 -8.111 22.601 1.00 96.81 105 ALA A C 1
ATOM 814 O O . ALA A 1 105 ? -15.933 -8.473 21.427 1.00 96.81 105 ALA A O 1
ATOM 815 N N . ALA A 1 106 ? -15.800 -6.821 22.945 1.00 97.56 106 ALA A N 1
ATOM 816 C CA . ALA A 1 106 ? -15.792 -5.723 21.985 1.00 97.56 106 ALA A CA 1
ATOM 817 C C . ALA A 1 106 ? -14.440 -5.513 21.276 1.00 97.56 106 ALA A C 1
ATOM 819 O O . ALA A 1 106 ? -14.397 -4.802 20.274 1.00 97.56 106 ALA A O 1
ATOM 820 N N . LEU A 1 107 ? -13.352 -6.121 21.767 1.00 97.62 107 LEU A N 1
ATOM 821 C CA . LEU A 1 107 ? -12.019 -6.001 21.181 1.00 97.62 107 LEU A CA 1
ATOM 822 C C . LEU A 1 107 ? -11.695 -7.198 20.289 1.00 97.62 107 LEU A C 1
ATOM 824 O O . LEU A 1 107 ? -11.532 -8.325 20.762 1.00 97.62 107 LEU A O 1
ATOM 828 N N . ASN A 1 108 ? -11.576 -6.942 18.990 1.00 97.94 108 ASN A N 1
ATOM 829 C CA . ASN A 1 108 ? -11.329 -7.955 17.963 1.00 97.94 108 ASN A CA 1
ATOM 830 C C . ASN A 1 108 ? -10.344 -7.411 16.923 1.00 97.94 108 ASN A C 1
ATOM 832 O O . ASN A 1 108 ? -10.210 -6.195 16.783 1.00 97.94 108 ASN A O 1
ATOM 836 N N . GLY A 1 109 ? -9.653 -8.279 16.186 1.00 97.38 109 GLY A N 1
ATOM 837 C CA . GLY A 1 109 ? -8.582 -7.807 15.315 1.00 97.38 109 GLY A CA 1
ATOM 838 C C . GLY A 1 109 ? -7.803 -8.888 14.586 1.00 97.38 109 GLY A C 1
ATOM 839 O O . GLY A 1 109 ? -8.269 -10.018 14.439 1.00 97.38 109 GLY A O 1
ATOM 840 N N . TRP A 1 110 ? -6.596 -8.528 14.160 1.00 98.00 110 TRP A N 1
ATOM 841 C CA . TRP A 1 110 ? -5.640 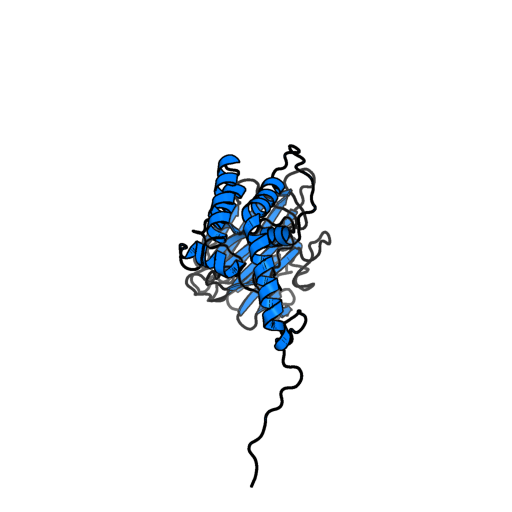-9.413 13.500 1.00 98.00 110 TRP A CA 1
ATOM 842 C C . TRP A 1 110 ? -4.229 -9.173 14.036 1.00 98.00 110 TRP A C 1
ATOM 844 O O . TRP A 1 110 ? -3.913 -8.083 14.510 1.00 98.00 110 TRP A O 1
ATOM 854 N N . SER A 1 111 ? -3.371 -10.185 13.971 1.00 95.25 111 SER A N 1
ATOM 855 C CA . SER A 1 111 ? -1.966 -10.057 14.356 1.00 95.25 111 SER A CA 1
ATOM 856 C C . SER A 1 111 ? -1.053 -11.008 13.590 1.00 95.25 111 SER A C 1
ATOM 858 O O . SER A 1 111 ? -1.503 -11.944 12.922 1.00 95.25 111 SER A O 1
ATOM 860 N N . VAL A 1 112 ? 0.247 -10.764 13.723 1.00 90.94 112 VAL A N 1
ATOM 861 C CA . VAL A 1 112 ? 1.317 -11.738 13.487 1.00 90.94 112 VAL A CA 1
ATOM 862 C C . VAL A 1 112 ? 1.819 -12.224 14.852 1.00 90.94 112 VAL A C 1
ATOM 864 O O . VAL A 1 112 ? 1.827 -11.452 15.813 1.00 90.94 112 VAL A O 1
ATOM 867 N N . ASP A 1 113 ? 2.192 -13.503 14.965 1.00 83.00 113 ASP A N 1
ATOM 868 C CA . ASP A 1 113 ? 2.609 -14.128 16.231 1.00 83.00 113 ASP A CA 1
ATOM 869 C C . ASP A 1 113 ? 3.621 -13.270 17.009 1.00 83.00 113 ASP A C 1
ATOM 871 O O . ASP A 1 113 ? 4.729 -13.021 16.537 1.00 83.00 113 ASP A O 1
ATOM 875 N N . ASN A 1 114 ? 3.234 -12.838 18.218 1.00 72.19 114 ASN A N 1
ATOM 876 C CA . ASN A 1 114 ? 4.039 -12.012 19.130 1.00 72.19 114 ASN A CA 1
ATOM 877 C C . ASN A 1 114 ? 4.662 -10.758 18.483 1.00 72.19 114 ASN A C 1
ATOM 879 O O . ASN A 1 114 ? 5.771 -10.375 18.847 1.00 72.19 114 ASN A O 1
ATOM 883 N N . SER A 1 115 ? 3.983 -10.147 17.509 1.00 82.69 115 SER A N 1
ATOM 884 C CA . SER A 1 115 ? 4.525 -9.041 16.719 1.00 82.69 115 SER A CA 1
ATOM 885 C C . SER A 1 115 ? 3.456 -7.976 16.421 1.00 82.69 115 SER A C 1
ATOM 887 O O . SER A 1 115 ? 2.656 -7.641 17.297 1.00 82.69 115 SER A O 1
ATOM 889 N N . ALA A 1 116 ? 3.448 -7.413 15.210 1.00 88.69 116 ALA A N 1
ATOM 890 C CA . ALA A 1 116 ? 2.526 -6.364 14.804 1.00 88.69 116 ALA A CA 1
ATOM 891 C C . ALA A 1 116 ? 1.054 -6.806 14.901 1.00 88.69 116 ALA A C 1
ATOM 893 O O . ALA A 1 116 ? 0.707 -7.971 14.666 1.00 88.69 116 ALA A O 1
ATOM 894 N N . SER A 1 117 ? 0.176 -5.861 15.236 1.00 94.19 117 SER A N 1
ATOM 895 C CA . SER A 1 117 ? -1.251 -6.132 15.420 1.00 94.19 117 SER A CA 1
ATOM 896 C C . SER A 1 117 ? -2.142 -4.977 14.979 1.00 94.19 117 SER A C 1
ATOM 898 O O . SER A 1 117 ? -1.701 -3.836 14.856 1.00 94.19 117 SER A O 1
ATOM 900 N N . LEU A 1 118 ? -3.412 -5.297 14.750 1.00 97.00 118 LEU A N 1
ATOM 901 C CA . LEU A 1 118 ? -4.504 -4.358 14.558 1.00 97.00 118 LEU A CA 1
ATOM 902 C C . LEU A 1 118 ? -5.661 -4.778 15.454 1.00 97.00 118 LEU A C 1
ATOM 904 O O . LEU A 1 118 ? -6.073 -5.937 15.425 1.00 97.00 118 LEU A O 1
ATOM 908 N N . LEU A 1 119 ? -6.213 -3.832 16.205 1.00 97.56 119 LEU A N 1
ATOM 909 C CA . LEU A 1 119 ? -7.389 -4.020 17.043 1.00 97.56 119 LEU A CA 1
ATOM 910 C C . LEU A 1 119 ? -8.482 -3.028 16.659 1.00 97.56 119 LEU A C 1
ATOM 912 O O . LEU A 1 119 ? -8.231 -1.899 16.247 1.00 97.56 119 LEU A O 1
ATOM 916 N N . THR A 1 120 ? -9.720 -3.459 16.836 1.00 98.31 120 THR A N 1
ATOM 917 C CA . THR A 1 120 ? -10.922 -2.638 16.706 1.00 98.31 120 THR A CA 1
ATOM 918 C C . THR A 1 120 ? -11.712 -2.715 18.001 1.00 98.31 120 THR A C 1
ATOM 920 O O . THR A 1 120 ? -11.662 -3.732 18.698 1.00 98.31 120 THR A O 1
ATOM 923 N N . ASN A 1 121 ? -12.443 -1.650 18.319 1.00 98.31 121 ASN A N 1
ATOM 924 C CA . ASN A 1 121 ? -13.350 -1.610 19.458 1.00 98.31 121 ASN A CA 1
ATOM 925 C C . ASN A 1 121 ? -14.785 -1.371 18.984 1.00 98.31 121 ASN A C 1
ATOM 927 O O . ASN A 1 121 ? -15.132 -0.265 18.577 1.00 98.31 121 ASN A O 1
ATOM 931 N N . THR A 1 122 ? -15.635 -2.394 19.072 1.00 97.94 122 THR A N 1
ATOM 932 C CA . THR A 1 122 ? -17.051 -2.286 18.684 1.00 97.94 122 THR A CA 1
ATOM 933 C C . THR A 1 122 ? -17.912 -1.544 19.711 1.00 97.94 122 THR A C 1
ATOM 935 O O . THR A 1 122 ? -19.051 -1.187 19.408 1.00 97.94 122 THR A O 1
ATOM 938 N N . SER A 1 123 ? -17.387 -1.255 20.906 1.00 97.62 123 SER A N 1
ATOM 939 C CA . SER A 1 123 ? -18.084 -0.492 21.945 1.00 97.62 123 SER A CA 1
ATOM 940 C C . SER A 1 123 ? -18.240 0.986 21.575 1.00 97.62 123 SER A C 1
ATOM 942 O O . SER A 1 123 ? -17.417 1.565 20.861 1.00 97.62 123 SER A O 1
ATOM 944 N N . THR A 1 124 ? -19.277 1.623 22.122 1.00 96.94 124 THR A N 1
ATOM 945 C CA . THR A 1 124 ? -19.464 3.085 22.097 1.00 96.94 124 THR A CA 1
ATOM 946 C C . THR A 1 124 ? -18.634 3.812 23.156 1.00 96.94 124 THR A C 1
ATOM 948 O O . THR A 1 124 ? -18.631 5.036 23.180 1.00 96.94 124 THR A O 1
ATOM 951 N N . GLU A 1 125 ? -17.922 3.073 24.006 1.00 97.62 125 GLU A N 1
ATOM 952 C CA . GLU A 1 125 ? -17.017 3.595 25.033 1.00 97.62 125 GLU A CA 1
ATOM 953 C C . GLU A 1 125 ? -15.574 3.130 24.769 1.00 97.62 125 GLU A C 1
ATOM 955 O O . GLU A 1 125 ? -15.370 2.021 24.253 1.00 97.62 125 GLU A O 1
ATOM 960 N N . PRO A 1 126 ? -14.557 3.941 25.116 1.00 97.31 126 PRO A N 1
ATOM 961 C CA . PRO A 1 126 ? -13.166 3.515 25.034 1.00 97.31 126 PRO A CA 1
ATOM 962 C C . PRO A 1 126 ? -12.896 2.344 25.986 1.00 97.31 126 PRO A C 1
ATOM 964 O O . PRO A 1 126 ? -13.464 2.264 27.076 1.00 97.31 126 PRO A O 1
ATOM 967 N N . ILE A 1 127 ? -12.000 1.443 25.583 1.00 97.44 127 ILE A N 1
ATOM 968 C CA . ILE A 1 127 ? -11.572 0.307 26.406 1.00 97.44 127 ILE A CA 1
ATOM 969 C C . ILE A 1 127 ? -10.076 0.427 26.667 1.00 97.44 127 ILE A C 1
ATOM 971 O O . ILE A 1 127 ? -9.273 0.452 25.736 1.00 97.44 127 ILE A O 1
ATOM 975 N N . THR A 1 128 ? -9.708 0.461 27.946 1.00 95.44 128 THR A N 1
ATOM 976 C CA . THR A 1 128 ? -8.316 0.489 28.404 1.00 95.44 128 THR A CA 1
ATOM 977 C C . THR A 1 128 ? -7.952 -0.853 29.026 1.00 95.44 128 THR A C 1
ATOM 979 O O . THR A 1 128 ? -8.671 -1.367 29.886 1.00 95.44 128 THR A O 1
ATOM 982 N N . PHE A 1 129 ? -6.818 -1.417 28.621 1.00 90.75 129 PHE A N 1
ATOM 983 C CA . PHE A 1 129 ? -6.236 -2.600 29.249 1.00 90.75 129 PHE A CA 1
ATOM 984 C C . PHE A 1 129 ? -4.713 -2.511 29.204 1.00 90.75 129 PHE A C 1
ATOM 986 O O . PHE A 1 129 ? -4.148 -1.962 28.263 1.00 90.75 129 PHE A O 1
ATOM 993 N N . LEU A 1 130 ? -4.046 -3.048 30.230 1.00 87.56 130 LEU A N 1
ATOM 994 C CA . LEU A 1 130 ? -2.624 -2.781 30.469 1.00 87.56 130 LEU A CA 1
ATOM 995 C C . LEU A 1 130 ? -2.372 -1.261 30.486 1.00 87.56 130 LEU A C 1
ATOM 997 O O . LEU A 1 130 ? -2.873 -0.579 31.379 1.00 87.56 130 LEU A O 1
ATOM 1001 N N . THR A 1 131 ? -1.625 -0.744 29.516 1.00 86.19 131 THR A N 1
ATOM 1002 C CA . THR A 1 131 ? -1.289 0.675 29.367 1.00 86.19 131 THR A CA 1
ATOM 1003 C C . THR A 1 131 ? -2.011 1.350 28.196 1.00 86.19 131 THR A C 1
ATOM 1005 O O . THR A 1 131 ? -2.202 2.568 28.228 1.00 86.19 131 THR A O 1
ATOM 1008 N N . LEU A 1 132 ? -2.518 0.568 27.237 1.00 90.94 132 LEU A N 1
ATOM 1009 C CA . LEU A 1 132 ? -3.128 1.068 26.007 1.00 90.94 132 LEU A CA 1
ATOM 1010 C C . LEU A 1 132 ? -4.639 1.291 26.131 1.00 90.94 132 LEU A C 1
ATOM 1012 O O . LEU A 1 132 ? -5.345 0.617 26.886 1.00 90.94 132 LEU A O 1
ATOM 1016 N N . THR A 1 133 ? -5.153 2.231 25.343 1.00 94.62 133 THR A N 1
ATOM 1017 C CA . THR A 1 133 ? -6.574 2.573 25.237 1.00 94.62 133 THR A CA 1
ATOM 1018 C C . THR A 1 133 ? -7.027 2.495 23.788 1.00 94.62 133 THR A C 1
ATOM 1020 O O . THR A 1 133 ? -6.593 3.285 22.959 1.00 94.62 133 THR A O 1
ATOM 1023 N N . VAL A 1 134 ? -7.957 1.592 23.479 1.00 96.88 134 VAL A N 1
ATOM 1024 C CA . VAL A 1 134 ? -8.601 1.536 22.161 1.00 96.88 134 VAL A CA 1
ATOM 1025 C C . VAL A 1 134 ? -9.823 2.467 22.179 1.00 96.88 134 VAL A C 1
ATOM 1027 O O . VAL A 1 134 ? -10.753 2.213 22.957 1.00 96.88 134 VAL A O 1
ATOM 1030 N N . PRO A 1 135 ? -9.863 3.543 21.364 1.00 97.44 135 PRO A N 1
ATOM 1031 C CA . PRO A 1 135 ? -10.985 4.482 21.360 1.00 97.44 135 PRO A CA 1
ATOM 1032 C C . PRO A 1 135 ? -12.323 3.806 21.049 1.00 97.44 135 PRO A C 1
ATOM 1034 O O . PRO A 1 135 ? -12.362 2.761 20.398 1.00 97.44 135 PRO A O 1
ATOM 1037 N N . ALA A 1 136 ? -13.428 4.407 21.496 1.00 97.69 136 ALA A N 1
ATOM 1038 C CA . ALA A 1 136 ? -14.771 3.979 21.109 1.00 97.69 136 ALA A CA 1
ATOM 1039 C C . ALA A 1 136 ? -14.889 3.944 19.584 1.00 97.69 136 ALA A C 1
ATOM 1041 O O . ALA A 1 136 ? -14.494 4.906 18.924 1.00 97.69 136 ALA A O 1
ATOM 1042 N N . ARG A 1 137 ? -15.429 2.854 19.026 1.00 98.00 137 ARG A N 1
ATOM 1043 C CA . ARG A 1 137 ? -15.583 2.691 17.568 1.00 98.00 137 ARG A CA 1
ATOM 1044 C C . ARG A 1 137 ? -14.276 2.922 16.792 1.00 98.00 137 ARG A C 1
ATOM 1046 O O . ARG A 1 137 ? -14.300 3.346 15.640 1.00 98.00 137 ARG A O 1
ATOM 1053 N N . GLY A 1 138 ? -13.140 2.698 17.451 1.00 97.56 138 GLY A N 1
ATOM 1054 C CA . GLY A 1 138 ? -11.818 3.036 16.950 1.00 97.56 138 GLY A CA 1
ATOM 1055 C C . GLY A 1 138 ? -11.065 1.833 16.406 1.00 97.56 138 GLY A C 1
ATOM 1056 O O . GLY A 1 138 ? -11.361 0.681 16.734 1.00 97.56 138 GLY A O 1
ATOM 1057 N N . VAL A 1 139 ? -10.047 2.142 15.608 1.00 98.44 139 VAL A N 1
ATOM 1058 C CA . VAL A 1 139 ? -9.051 1.197 15.106 1.00 98.44 139 VAL A CA 1
ATOM 1059 C C . VAL A 1 139 ? -7.696 1.598 15.668 1.00 98.44 139 VAL A C 1
ATOM 1061 O O . VAL A 1 139 ? -7.330 2.775 15.623 1.00 98.44 139 VAL A O 1
ATOM 1064 N N . THR A 1 140 ? -6.956 0.641 16.211 1.00 97.81 140 THR A N 1
ATOM 1065 C CA . THR A 1 140 ? -5.565 0.828 16.614 1.00 97.81 140 THR A CA 1
ATOM 1066 C C . THR A 1 140 ? -4.677 -0.181 15.915 1.00 97.81 140 THR A C 1
ATOM 1068 O O . THR A 1 140 ? -5.096 -1.299 15.621 1.00 97.81 140 THR A O 1
ATOM 1071 N N . VAL A 1 141 ? -3.438 0.209 15.653 1.00 96.56 141 VAL A N 1
ATOM 1072 C CA . VAL A 1 141 ? -2.396 -0.672 15.131 1.00 96.56 141 VAL A CA 1
ATOM 1073 C C . VAL A 1 141 ? -1.161 -0.576 16.005 1.00 96.56 141 VAL A C 1
ATOM 1075 O O . VAL A 1 141 ? -0.918 0.453 16.626 1.00 96.56 141 VAL A O 1
ATOM 1078 N N . HIS A 1 142 ? -0.381 -1.642 16.060 1.00 93.06 142 HIS A N 1
ATOM 1079 C CA . HIS A 1 142 ? 0.870 -1.685 16.799 1.00 93.06 142 HIS A CA 1
ATOM 1080 C C . HIS A 1 142 ? 1.960 -2.250 15.884 1.00 93.06 142 HIS A C 1
ATOM 1082 O O . HIS A 1 142 ? 1.782 -3.371 15.396 1.00 93.06 142 HIS A O 1
ATOM 1088 N N . PRO A 1 143 ? 3.057 -1.514 15.625 1.00 90.56 143 PRO A N 1
ATOM 1089 C CA . PRO A 1 143 ? 4.163 -1.995 14.801 1.00 90.56 143 PRO A CA 1
ATOM 1090 C C . PRO A 1 143 ? 5.047 -3.003 15.556 1.00 90.56 143 PRO A C 1
ATOM 1092 O O . PRO A 1 143 ? 4.811 -3.348 16.714 1.00 90.56 143 PRO A O 1
ATOM 1095 N N . TRP A 1 144 ? 6.091 -3.485 14.892 1.00 85.56 144 TRP A N 1
ATOM 1096 C CA . TRP A 1 144 ? 7.202 -4.226 15.494 1.00 85.56 144 TRP A CA 1
ATOM 1097 C C . TRP A 1 144 ? 8.520 -3.597 15.015 1.00 85.56 144 TRP A C 1
ATOM 1099 O O . TRP A 1 144 ? 8.525 -3.007 13.936 1.00 85.56 144 TRP A O 1
ATOM 1109 N N . PRO A 1 145 ? 9.666 -3.737 15.712 1.00 81.00 145 PRO A N 1
ATOM 1110 C CA . PRO A 1 145 ? 10.911 -3.058 15.324 1.00 81.00 145 PRO A CA 1
ATOM 1111 C C . PRO A 1 145 ? 11.359 -3.279 13.879 1.00 81.00 145 PRO A C 1
ATOM 1113 O O . PRO A 1 145 ? 12.058 -2.449 13.309 1.00 81.00 145 PRO A O 1
ATOM 1116 N N . GLN A 1 146 ? 10.990 -4.424 13.306 1.00 82.25 146 GLN A N 1
ATOM 1117 C CA . GLN A 1 146 ? 11.364 -4.846 11.955 1.00 82.25 146 GLN A CA 1
ATOM 1118 C C . GLN A 1 146 ? 10.158 -4.957 11.017 1.00 82.25 146 GLN A C 1
ATOM 1120 O O . GLN A 1 146 ? 10.346 -5.277 9.846 1.00 82.25 146 GLN A O 1
ATOM 1125 N N . LEU A 1 147 ? 8.937 -4.732 11.515 1.00 85.44 147 LEU A N 1
ATOM 1126 C CA . LEU A 1 147 ? 7.716 -4.857 10.726 1.00 85.44 147 LEU A CA 1
ATOM 1127 C C . LEU A 1 147 ? 6.832 -3.627 10.897 1.00 85.44 147 LEU A C 1
ATOM 1129 O O . LEU A 1 147 ? 6.360 -3.320 11.994 1.00 85.44 147 LEU A O 1
ATOM 1133 N N . ASP A 1 148 ? 6.546 -2.993 9.773 1.00 91.06 148 ASP A N 1
ATOM 1134 C CA . ASP A 1 148 ? 5.520 -1.972 9.662 1.00 91.06 148 ASP A CA 1
ATOM 1135 C C . ASP A 1 148 ? 4.141 -2.608 9.897 1.00 91.06 148 ASP A C 1
ATOM 1137 O O . ASP A 1 148 ? 3.867 -3.703 9.400 1.00 91.06 148 ASP A O 1
ATOM 1141 N N . ALA A 1 149 ? 3.254 -1.919 10.620 1.00 94.62 149 ALA A N 1
ATOM 1142 C CA . ALA A 1 149 ? 1.842 -2.286 10.714 1.00 94.62 149 ALA A CA 1
ATOM 1143 C C . ALA A 1 149 ? 1.038 -1.457 9.708 1.00 94.62 149 ALA A C 1
ATOM 1145 O O . ALA A 1 149 ? 1.068 -0.224 9.747 1.00 94.62 149 ALA A O 1
ATOM 1146 N N . ILE A 1 150 ? 0.335 -2.130 8.793 1.00 96.69 150 ILE A N 1
ATOM 1147 C CA . ILE A 1 150 ? -0.226 -1.486 7.605 1.00 96.69 150 ILE A CA 1
ATOM 1148 C C . ILE A 1 150 ? -1.719 -1.768 7.474 1.00 96.69 150 ILE A C 1
ATOM 1150 O O . ILE A 1 150 ? -2.167 -2.919 7.482 1.00 96.69 150 ILE A O 1
ATOM 1154 N N . VAL A 1 151 ? -2.476 -0.690 7.273 1.00 98.38 151 VAL A N 1
ATOM 1155 C CA . VAL A 1 151 ? -3.861 -0.729 6.805 1.00 98.38 151 VAL A CA 1
ATOM 1156 C C . VAL A 1 151 ? -3.884 -0.237 5.367 1.00 98.38 151 VAL A C 1
ATOM 1158 O O . VAL A 1 151 ? -3.568 0.922 5.100 1.00 98.38 151 VAL A O 1
ATOM 1161 N N . SER A 1 152 ? -4.273 -1.109 4.440 1.00 98.44 152 SER A N 1
ATOM 1162 C CA . SER A 1 152 ? -4.386 -0.759 3.025 1.00 98.44 152 SER A CA 1
ATOM 1163 C C . SER A 1 152 ? -5.825 -0.813 2.541 1.00 98.44 152 SER A C 1
ATOM 1165 O O . SER A 1 152 ? -6.542 -1.781 2.794 1.00 98.44 152 SER A O 1
ATOM 1167 N N . TRP A 1 153 ? -6.201 0.212 1.787 1.00 98.62 153 TRP A N 1
ATOM 1168 C CA . TRP A 1 153 ? -7.389 0.255 0.952 1.00 98.62 153 TRP A CA 1
ATOM 1169 C C . TRP A 1 153 ? -6.971 0.041 -0.502 1.00 98.62 153 TRP A C 1
ATOM 1171 O O . TRP A 1 153 ? -6.186 0.815 -1.051 1.00 98.62 153 TRP A O 1
ATOM 1181 N N . LYS A 1 154 ? -7.467 -1.026 -1.120 1.00 97.44 154 LYS A N 1
ATOM 1182 C CA . LYS A 1 154 ? -7.327 -1.294 -2.547 1.00 97.44 154 LYS A CA 1
ATOM 1183 C C . LYS A 1 154 ? -8.565 -0.777 -3.259 1.00 97.44 154 LYS A C 1
ATOM 1185 O O . LYS A 1 154 ? -9.678 -1.197 -2.945 1.00 97.44 154 LYS A O 1
ATOM 1190 N N . SER A 1 155 ? -8.365 0.134 -4.205 1.00 96.56 155 SER A N 1
ATOM 1191 C CA . SER A 1 155 ? -9.471 0.816 -4.860 1.00 96.56 155 SER A CA 1
ATOM 1192 C C . SER A 1 155 ? -10.312 -0.167 -5.674 1.00 96.56 155 SER A C 1
ATOM 1194 O O . SER A 1 155 ? -9.770 -0.809 -6.577 1.00 96.56 155 SER A O 1
ATOM 1196 N N . PRO A 1 156 ? -11.629 -0.274 -5.431 1.00 95.19 156 PRO A N 1
ATOM 1197 C CA . PRO A 1 156 ? -12.513 -1.061 -6.284 1.00 95.19 156 PRO A CA 1
ATOM 1198 C C . PRO A 1 156 ? -12.935 -0.306 -7.557 1.00 95.19 156 PRO A C 1
ATOM 1200 O O . PRO A 1 156 ? -13.634 -0.868 -8.398 1.00 95.19 156 PRO A O 1
ATOM 1203 N N . VAL A 1 157 ? -12.582 0.980 -7.680 1.00 92.81 157 VAL A N 1
ATOM 1204 C CA . VAL A 1 157 ? -13.099 1.894 -8.710 1.00 92.81 157 VAL A CA 1
ATOM 1205 C C . VAL A 1 157 ? -12.018 2.855 -9.205 1.00 92.81 157 VAL A C 1
ATOM 1207 O O . VAL A 1 157 ? -11.000 3.061 -8.549 1.00 92.81 157 VAL A O 1
ATOM 1210 N N . THR A 1 158 ? -12.241 3.466 -10.365 1.00 91.75 158 THR A N 1
ATOM 1211 C CA . THR A 1 158 ? -11.388 4.544 -10.882 1.00 91.75 158 THR A CA 1
ATOM 1212 C C . THR A 1 158 ? -12.074 5.886 -10.654 1.00 91.75 158 THR A C 1
ATOM 1214 O O . THR A 1 158 ? -13.235 6.033 -11.029 1.00 91.75 158 THR A O 1
ATOM 1217 N N . GLY A 1 159 ? -11.359 6.859 -10.089 1.00 91.25 159 GLY A N 1
ATOM 1218 C CA . GLY A 1 159 ? -11.885 8.196 -9.820 1.00 91.25 159 GLY A CA 1
ATOM 1219 C C . GLY A 1 159 ? -10.844 9.150 -9.231 1.00 91.25 159 GLY A C 1
ATOM 1220 O O . GLY A 1 159 ? -9.704 8.769 -8.953 1.00 91.25 159 GLY A O 1
ATOM 1221 N N . ALA A 1 160 ? -11.252 10.401 -9.040 1.00 95.38 160 ALA A N 1
ATOM 1222 C CA . ALA A 1 160 ? -10.489 11.401 -8.301 1.00 95.38 160 ALA A CA 1
ATOM 1223 C C . ALA A 1 160 ? -10.909 11.372 -6.826 1.00 95.38 160 ALA A C 1
ATOM 1225 O O . ALA A 1 160 ? -12.098 11.288 -6.526 1.00 95.38 160 ALA A O 1
ATOM 1226 N N . PHE A 1 161 ? -9.955 11.432 -5.898 1.00 98.12 161 PHE A N 1
ATOM 1227 C CA . PHE A 1 161 ? -10.216 11.271 -4.467 1.00 98.12 161 PHE A CA 1
ATOM 1228 C C . PHE A 1 161 ? -9.596 12.380 -3.629 1.00 98.12 161 PHE A C 1
ATOM 1230 O O . PHE A 1 161 ? -8.454 12.784 -3.839 1.00 98.12 161 PHE A O 1
ATOM 1237 N N . THR A 1 162 ? -10.321 12.793 -2.596 1.00 98.19 162 THR A N 1
ATOM 1238 C CA . THR A 1 162 ? -9.743 13.488 -1.443 1.00 98.19 162 THR A CA 1
ATOM 1239 C C . THR A 1 162 ? -9.457 12.476 -0.340 1.00 98.19 162 THR A C 1
ATOM 1241 O O . THR A 1 162 ? -10.227 11.533 -0.131 1.00 98.19 162 THR A O 1
ATOM 1244 N N . ILE A 1 163 ? -8.327 12.647 0.348 1.00 98.62 163 ILE A N 1
ATOM 1245 C CA . ILE A 1 163 ? -7.864 11.707 1.371 1.00 98.62 163 ILE A CA 1
ATOM 1246 C C . ILE A 1 163 ? -7.472 12.477 2.627 1.00 98.62 163 ILE A C 1
ATOM 1248 O O . ILE A 1 163 ? -6.725 13.454 2.564 1.00 98.62 163 ILE A O 1
ATOM 1252 N N . GLN A 1 164 ? -7.958 12.013 3.771 1.00 98.50 164 GLN A N 1
ATOM 1253 C CA . GLN A 1 164 ? -7.640 12.567 5.083 1.00 98.50 164 GLN A CA 1
ATOM 1254 C C . GLN A 1 164 ? -7.541 11.456 6.124 1.00 98.50 164 GLN A C 1
ATOM 1256 O O . GLN A 1 164 ? -8.047 10.350 5.916 1.00 98.50 164 GLN A O 1
ATOM 1261 N N . GLY A 1 165 ? -6.922 11.752 7.259 1.00 98.19 165 GLY A N 1
ATOM 1262 C CA . GLY A 1 165 ? -6.803 10.782 8.332 1.00 98.19 165 GLY A CA 1
ATOM 1263 C C . GLY A 1 165 ? -6.174 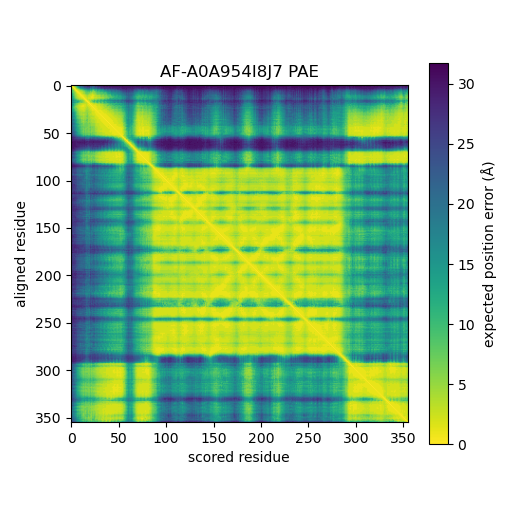11.329 9.602 1.00 98.19 165 GLY A C 1
ATOM 1264 O O . GLY A 1 165 ? -5.957 12.531 9.767 1.00 98.19 165 GLY A O 1
ATOM 1265 N N . LEU A 1 166 ? -5.904 10.399 10.510 1.00 98.25 166 LEU A N 1
ATOM 1266 C CA . LEU A 1 166 ? -5.331 10.637 11.827 1.00 98.25 166 LEU A CA 1
ATOM 1267 C C . LEU A 1 166 ? -4.358 9.508 12.155 1.00 98.25 166 LEU A C 1
ATOM 1269 O O . LEU A 1 166 ? -4.684 8.339 11.951 1.00 98.25 166 LEU A O 1
ATOM 1273 N N . ALA A 1 167 ? -3.221 9.866 12.738 1.00 97.56 167 ALA A N 1
ATOM 1274 C CA . ALA A 1 167 ? -2.394 8.967 13.531 1.00 97.56 167 ALA A CA 1
ATOM 1275 C C . ALA A 1 167 ? -2.224 9.587 14.924 1.00 97.56 167 ALA A C 1
ATOM 1277 O O . ALA A 1 167 ? -1.824 10.747 15.042 1.00 97.56 167 ALA A O 1
ATOM 1278 N N . ALA A 1 168 ? -2.593 8.866 15.977 1.00 96.38 168 ALA A N 1
ATOM 1279 C CA . ALA A 1 168 ? -2.542 9.363 17.350 1.00 96.38 168 ALA A CA 1
ATOM 1280 C C . ALA A 1 168 ? -2.069 8.280 18.310 1.00 96.38 168 ALA A C 1
ATOM 1282 O O . ALA A 1 168 ? -2.472 7.128 18.178 1.00 96.38 168 ALA A O 1
ATOM 1283 N N . ASP A 1 169 ? -1.270 8.654 19.302 1.00 92.94 169 ASP A N 1
ATOM 1284 C CA . ASP A 1 169 ? -0.841 7.725 20.341 1.00 92.94 169 ASP A CA 1
ATOM 1285 C C . ASP A 1 169 ? -2.050 7.194 21.139 1.00 92.94 169 ASP A C 1
ATOM 1287 O O . ASP A 1 169 ? -2.897 7.958 21.615 1.00 92.94 169 ASP A O 1
ATOM 1291 N N . ALA A 1 170 ? -2.132 5.872 21.269 1.00 92.06 170 ALA A N 1
ATOM 1292 C CA . ALA A 1 170 ? -3.130 5.148 22.044 1.00 92.06 170 ALA A CA 1
ATOM 1293 C C . ALA A 1 170 ? -2.529 4.429 23.272 1.00 92.06 170 ALA A C 1
ATOM 1295 O O . ALA A 1 170 ? -3.278 3.812 24.030 1.00 92.06 170 ALA A O 1
ATOM 1296 N N . ASP A 1 171 ? -1.221 4.530 23.520 1.00 86.94 171 ASP A N 1
ATOM 1297 C CA . ASP A 1 171 ? -0.521 3.987 24.689 1.00 86.94 171 ASP A CA 1
ATOM 1298 C C . ASP A 1 171 ? 0.513 4.987 25.253 1.00 86.94 171 ASP A C 1
ATOM 1300 O O . ASP A 1 171 ? 1.712 4.752 25.355 1.00 86.94 171 ASP A O 1
ATOM 1304 N N . ASN A 1 172 ? 0.016 6.133 25.721 1.00 80.56 172 ASN A N 1
ATOM 1305 C CA . ASN A 1 172 ? 0.847 7.246 26.197 1.00 80.56 172 ASN A CA 1
ATOM 1306 C C . ASN A 1 172 ? 1.540 7.042 27.563 1.00 80.56 172 ASN A C 1
ATOM 1308 O O . ASN A 1 172 ? 1.841 8.016 28.263 1.00 80.56 172 ASN A O 1
ATOM 1312 N N . LYS A 1 173 ? 1.702 5.797 28.024 1.00 84.75 173 LYS A N 1
ATOM 1313 C CA . LYS A 1 173 ? 2.303 5.490 29.336 1.00 84.75 173 LYS A CA 1
ATOM 1314 C C . LYS A 1 173 ? 3.800 5.240 29.261 1.00 84.75 173 LYS A C 1
ATOM 1316 O O . LYS A 1 173 ? 4.473 5.391 30.282 1.00 84.75 173 LYS A O 1
ATOM 1321 N N . CYS A 1 174 ? 4.308 4.843 28.099 1.00 75.44 174 CYS A N 1
ATOM 1322 C CA . CYS A 1 174 ? 5.726 4.626 27.849 1.00 75.44 174 CYS A CA 1
ATOM 1323 C C . CYS A 1 174 ? 6.053 4.872 26.364 1.00 75.44 174 CYS A C 1
ATOM 1325 O O . CYS A 1 174 ? 5.203 5.373 25.636 1.00 75.44 174 CYS A O 1
ATOM 1327 N N . GLY A 1 175 ? 7.278 4.562 25.932 1.00 81.00 175 GLY A N 1
ATOM 1328 C CA . GLY A 1 175 ? 7.667 4.667 24.523 1.00 81.00 175 GLY A CA 1
ATOM 1329 C C . GLY A 1 175 ? 8.172 6.038 24.088 1.00 81.00 175 GLY A C 1
ATOM 1330 O O . GLY A 1 175 ? 8.263 6.985 24.875 1.00 81.00 175 GLY A O 1
ATOM 1331 N N . ASN A 1 176 ? 8.531 6.123 22.810 1.00 81.81 176 ASN A N 1
ATOM 1332 C CA . ASN A 1 176 ? 9.007 7.338 22.147 1.00 81.81 176 ASN A CA 1
ATOM 1333 C C . ASN A 1 176 ? 8.022 7.865 21.081 1.00 81.81 176 ASN A C 1
ATOM 1335 O O . ASN A 1 176 ? 8.321 8.877 20.434 1.00 81.81 176 ASN A O 1
ATOM 1339 N N . GLY A 1 177 ? 6.856 7.222 20.953 1.00 85.62 177 GLY A N 1
ATOM 1340 C CA . GLY A 1 177 ? 5.829 7.525 19.962 1.00 85.62 177 GLY A CA 1
ATOM 1341 C C . GLY A 1 177 ? 6.139 6.902 18.601 1.00 85.62 177 GLY A C 1
ATOM 1342 O O . GLY A 1 177 ? 7.174 6.276 18.405 1.00 85.62 177 GLY A O 1
ATOM 1343 N N . ALA A 1 178 ? 5.261 7.111 17.622 1.00 89.44 178 ALA A N 1
ATOM 1344 C CA . ALA A 1 178 ? 5.373 6.449 16.328 1.00 89.44 178 ALA A CA 1
ATOM 1345 C C . ALA A 1 178 ? 5.696 7.417 15.184 1.00 89.44 178 ALA A C 1
ATOM 1347 O O . ALA A 1 178 ? 5.481 8.633 15.248 1.00 89.44 178 ALA A O 1
ATOM 1348 N N . ALA A 1 179 ? 6.177 6.838 14.090 1.00 91.69 179 ALA A N 1
ATOM 1349 C CA . ALA A 1 179 ? 6.260 7.498 12.799 1.00 91.69 179 ALA A CA 1
ATOM 1350 C C . ALA A 1 179 ? 5.245 6.863 11.839 1.00 91.69 179 ALA A C 1
ATOM 1352 O O . ALA A 1 179 ? 4.910 5.680 11.946 1.00 91.69 179 ALA A O 1
ATOM 1353 N N . TRP A 1 180 ? 4.715 7.665 10.922 1.00 95.19 180 TRP A N 1
ATOM 1354 C CA . TRP A 1 180 ? 3.666 7.237 10.008 1.00 95.19 180 TRP A CA 1
ATOM 1355 C C . TRP A 1 180 ? 3.841 7.831 8.618 1.00 95.19 180 TRP A C 1
ATOM 1357 O O . TRP A 1 180 ? 4.406 8.913 8.431 1.00 95.19 180 TRP A O 1
ATOM 1367 N N . ARG A 1 181 ? 3.301 7.126 7.626 1.00 96.19 181 ARG A N 1
ATOM 1368 C CA . ARG A 1 181 ? 3.213 7.604 6.246 1.00 96.19 181 ARG A CA 1
ATOM 1369 C C . ARG A 1 181 ? 1.971 7.072 5.550 1.00 96.19 181 ARG A C 1
ATOM 1371 O O . ARG A 1 181 ? 1.479 5.990 5.865 1.00 96.19 181 ARG A O 1
ATOM 1378 N N . LEU A 1 182 ? 1.479 7.850 4.598 1.00 97.69 182 LEU A N 1
ATOM 1379 C CA . LEU A 1 182 ? 0.428 7.472 3.672 1.00 97.69 182 LEU A CA 1
ATOM 1380 C C . LEU A 1 182 ? 1.049 7.294 2.289 1.00 97.69 182 LEU A C 1
ATOM 1382 O O . LEU A 1 182 ? 1.589 8.244 1.722 1.00 97.69 182 LEU A O 1
ATOM 1386 N N . GLU A 1 183 ? 0.951 6.092 1.742 1.00 95.88 183 GLU A N 1
ATOM 1387 C CA . GLU A 1 183 ? 1.482 5.753 0.425 1.00 95.88 183 GLU A CA 1
ATOM 1388 C C . GLU A 1 183 ? 0.360 5.457 -0.564 1.00 95.88 183 GLU A C 1
ATOM 1390 O O . GLU A 1 183 ? -0.622 4.807 -0.218 1.00 95.88 183 GLU A O 1
ATOM 1395 N N . LEU A 1 184 ? 0.538 5.883 -1.811 1.00 93.88 184 LEU A N 1
ATOM 1396 C CA . LEU A 1 184 ? -0.251 5.441 -2.952 1.00 93.88 184 LEU A CA 1
ATOM 1397 C C . LEU A 1 184 ? 0.635 4.602 -3.865 1.00 93.88 184 LEU A C 1
ATOM 1399 O O . LEU A 1 184 ? 1.557 5.110 -4.506 1.00 93.88 184 LEU A O 1
ATOM 1403 N N . ARG A 1 185 ? 0.342 3.306 -3.914 1.00 89.69 185 ARG A N 1
ATOM 1404 C CA . ARG A 1 185 ? 0.989 2.343 -4.793 1.00 89.69 185 ARG A CA 1
ATOM 1405 C C . ARG A 1 185 ? 0.139 2.131 -6.035 1.00 89.69 185 ARG A C 1
ATOM 1407 O O . ARG A 1 185 ? -1.021 1.738 -5.951 1.00 89.69 185 ARG A O 1
ATOM 1414 N N . ARG A 1 186 ? 0.770 2.366 -7.175 1.00 83.75 186 ARG A N 1
ATOM 1415 C CA . ARG A 1 186 ? 0.251 2.155 -8.525 1.00 83.75 186 ARG A CA 1
ATOM 1416 C C . ARG A 1 186 ? 1.130 1.131 -9.228 1.00 83.75 186 ARG A C 1
ATOM 1418 O O . ARG A 1 186 ? 2.220 0.819 -8.738 1.00 83.75 186 ARG A O 1
ATOM 1425 N N . SER A 1 187 ? 0.730 0.671 -10.412 1.00 72.12 187 SER A N 1
ATOM 1426 C CA . SER A 1 187 ? 1.677 -0.041 -11.281 1.00 72.12 187 SER A CA 1
ATOM 1427 C C . SER A 1 187 ? 2.940 0.808 -11.478 1.00 72.12 187 SER A C 1
ATOM 1429 O O . SER A 1 187 ? 4.044 0.294 -11.310 1.00 72.12 187 SER A O 1
ATOM 1431 N N . SER A 1 188 ? 2.788 2.132 -11.664 1.00 68.00 188 SER A N 1
ATOM 1432 C CA . SER A 1 188 ? 3.880 3.109 -11.862 1.00 68.00 188 SER A CA 1
ATOM 1433 C C . SER A 1 188 ? 4.845 3.274 -10.698 1.00 68.00 188 SER A C 1
ATOM 1435 O O . SER A 1 188 ? 5.885 3.907 -10.873 1.00 68.00 188 SER A O 1
ATOM 1437 N N . GLY A 1 189 ? 4.584 2.665 -9.547 1.00 72.88 189 GLY A N 1
ATOM 1438 C CA . GLY A 1 189 ? 5.430 2.746 -8.365 1.00 72.88 189 GLY A CA 1
ATOM 1439 C C . GLY A 1 189 ? 4.677 3.295 -7.164 1.00 72.88 189 GLY A C 1
ATOM 1440 O O . GLY A 1 189 ? 3.447 3.357 -7.151 1.00 72.88 189 GLY A O 1
ATOM 1441 N N . VAL A 1 190 ? 5.436 3.682 -6.146 1.00 82.94 190 VAL A N 1
ATOM 1442 C CA . VAL A 1 190 ? 4.913 4.154 -4.863 1.00 82.94 190 VAL A CA 1
ATOM 1443 C C . VAL A 1 190 ? 5.174 5.650 -4.722 1.00 82.94 190 VAL A C 1
ATOM 1445 O O . VAL A 1 190 ? 6.291 6.111 -4.947 1.00 82.94 190 VAL A O 1
ATOM 1448 N N . ALA A 1 191 ? 4.146 6.405 -4.340 1.00 83.50 191 ALA A N 1
ATOM 1449 C CA . ALA A 1 191 ? 4.254 7.809 -3.961 1.00 83.50 191 ALA A CA 1
ATOM 1450 C C . ALA A 1 191 ? 3.883 7.981 -2.484 1.00 83.50 191 ALA A C 1
ATOM 1452 O O . ALA A 1 191 ? 2.830 7.511 -2.058 1.00 83.50 191 ALA A O 1
ATOM 1453 N N . VAL A 1 192 ? 4.713 8.688 -1.714 1.00 90.00 192 VAL A N 1
ATOM 1454 C CA . VAL A 1 192 ? 4.361 9.116 -0.352 1.00 90.00 192 VAL A CA 1
ATOM 1455 C C . VAL A 1 192 ? 3.509 10.378 -0.462 1.00 90.00 192 VAL A C 1
ATOM 1457 O O . VAL A 1 192 ? 3.985 11.412 -0.925 1.00 90.00 192 VAL A O 1
ATOM 1460 N N . LEU A 1 193 ? 2.242 10.283 -0.066 1.00 92.25 193 LEU A N 1
ATOM 1461 C CA . LEU A 1 193 ? 1.274 11.380 -0.125 1.00 92.25 193 LEU A CA 1
ATOM 1462 C C . LEU A 1 193 ? 1.334 12.280 1.113 1.00 92.25 193 LEU A C 1
ATOM 1464 O O . LEU A 1 193 ? 1.082 13.480 1.026 1.00 92.25 193 LEU A O 1
ATOM 1468 N N . ALA A 1 194 ? 1.638 11.693 2.270 1.00 93.94 194 ALA A N 1
ATOM 1469 C CA . ALA A 1 194 ? 1.796 12.386 3.542 1.00 93.94 194 ALA A CA 1
ATOM 1470 C C . ALA A 1 194 ? 2.674 11.553 4.483 1.00 93.94 194 ALA A C 1
ATOM 1472 O O . ALA A 1 194 ? 2.729 10.330 4.363 1.00 93.94 194 ALA A O 1
ATOM 1473 N N . SER A 1 195 ? 3.340 12.200 5.434 1.00 95.69 195 SER A N 1
ATOM 1474 C CA . SER A 1 195 ? 4.117 11.527 6.476 1.00 95.69 195 SER A CA 1
ATOM 1475 C C . SER A 1 195 ? 4.276 12.419 7.698 1.00 95.69 195 SER A C 1
ATOM 1477 O O . SER A 1 195 ? 4.212 13.645 7.586 1.00 95.69 195 SER A O 1
ATOM 1479 N N . GLY A 1 196 ? 4.552 11.816 8.847 1.00 93.25 196 GLY A N 1
ATOM 1480 C CA . GLY A 1 196 ? 4.839 12.544 10.071 1.00 93.25 196 GLY A CA 1
ATOM 1481 C C . GLY A 1 196 ? 5.390 11.651 11.172 1.00 93.25 196 GLY A C 1
ATOM 1482 O O . GLY A 1 196 ? 5.456 10.431 11.045 1.00 93.25 196 GLY A O 1
ATOM 1483 N N . GLU A 1 197 ? 5.767 12.290 12.269 1.00 93.81 197 GLU A N 1
ATOM 1484 C CA . GLU A 1 197 ? 6.139 11.636 13.518 1.00 93.81 197 GLU A CA 1
ATOM 1485 C C . GLU A 1 197 ? 5.444 12.356 14.670 1.00 93.81 197 GLU A C 1
ATOM 1487 O O . GLU A 1 197 ? 5.195 13.567 14.596 1.00 93.81 197 GLU A O 1
ATOM 1492 N N . PHE A 1 198 ? 5.175 11.626 15.745 1.00 90.19 198 PHE A N 1
ATOM 1493 C CA . PHE A 1 198 ? 4.715 12.200 16.999 1.00 90.19 198 PHE A CA 1
ATOM 1494 C C . PHE A 1 198 ? 5.439 11.555 18.182 1.00 90.19 198 PHE A C 1
ATOM 1496 O O . PHE A 1 198 ? 5.780 10.376 18.152 1.00 90.19 198 PHE A O 1
ATOM 1503 N N . ASP A 1 199 ? 5.670 12.346 19.228 1.00 90.94 199 ASP A N 1
ATOM 1504 C CA . ASP A 1 199 ? 6.157 11.846 20.515 1.00 90.94 199 ASP A CA 1
ATOM 1505 C C . ASP A 1 199 ? 5.004 11.205 21.309 1.00 90.94 199 ASP A C 1
ATOM 1507 O O . ASP A 1 199 ? 3.830 11.396 20.978 1.00 90.94 199 ASP A O 1
ATOM 1511 N N . SER A 1 200 ? 5.322 10.490 22.392 1.00 87.44 200 SER A N 1
ATOM 1512 C CA . SER A 1 200 ? 4.312 9.894 23.280 1.00 87.44 200 SER A CA 1
ATOM 1513 C C . SER A 1 200 ? 3.254 10.919 23.738 1.00 87.44 200 SER A C 1
ATOM 1515 O O . SER A 1 200 ? 3.564 12.041 24.148 1.00 87.44 200 SER A O 1
ATOM 1517 N N . GLY A 1 201 ? 1.982 10.538 23.635 1.00 89.62 201 GLY A N 1
ATOM 1518 C CA . GLY A 1 201 ? 0.793 11.367 23.845 1.00 89.62 201 GLY A CA 1
ATOM 1519 C C . GLY A 1 201 ? 0.422 12.286 22.675 1.00 89.62 201 GLY A C 1
ATOM 1520 O O . GLY A 1 201 ? -0.568 13.016 22.770 1.00 89.62 201 GLY A O 1
ATOM 1521 N N . GLY A 1 202 ? 1.204 12.286 21.595 1.00 93.12 202 GLY A N 1
ATOM 1522 C CA . GLY A 1 202 ? 1.011 13.137 20.427 1.00 93.12 202 GLY A CA 1
ATOM 1523 C C . GLY A 1 202 ? -0.036 12.626 19.434 1.00 93.12 202 GLY A C 1
ATOM 1524 O O . GLY A 1 202 ? -0.548 11.509 19.521 1.00 93.12 202 GLY A O 1
ATOM 1525 N N . ARG A 1 203 ? -0.370 13.487 18.465 1.00 96.38 203 ARG A N 1
ATOM 1526 C CA . ARG A 1 203 ? -1.263 13.166 17.344 1.00 96.38 203 ARG A CA 1
ATOM 1527 C C . ARG A 1 203 ? -0.972 14.025 16.118 1.00 96.38 203 ARG A C 1
ATOM 1529 O O . ARG A 1 203 ? -0.647 15.203 16.254 1.00 96.38 203 ARG A O 1
ATOM 1536 N N . ASN A 1 204 ? -1.196 13.466 14.934 1.00 97.12 204 ASN A N 1
ATOM 1537 C CA . ASN A 1 204 ? -1.197 14.173 13.659 1.00 97.12 204 ASN A CA 1
ATOM 1538 C C . ASN A 1 204 ? -2.511 13.920 12.919 1.00 97.12 204 ASN A C 1
ATOM 1540 O O . ASN A 1 204 ? -2.794 12.797 12.506 1.00 97.12 204 ASN A O 1
ATOM 1544 N N . GLU A 1 205 ? -3.290 14.977 12.716 1.00 97.81 205 GLU A N 1
ATOM 1545 C CA . GLU A 1 205 ? -4.330 15.002 11.686 1.00 97.81 205 GLU A CA 1
ATOM 1546 C C . GLU A 1 205 ? -3.691 15.414 10.358 1.00 97.81 205 GLU A C 1
ATOM 1548 O O . GLU A 1 205 ? -2.797 16.266 10.336 1.00 97.81 205 GLU A O 1
ATOM 1553 N N . PHE A 1 206 ? -4.134 14.818 9.254 1.00 97.31 206 PHE A N 1
ATOM 1554 C CA . PHE A 1 206 ? -3.614 15.143 7.931 1.00 97.31 206 PHE A CA 1
ATOM 1555 C C . PHE A 1 206 ? -4.709 15.165 6.870 1.00 97.31 206 PHE A C 1
ATOM 1557 O O . PHE A 1 206 ? -5.689 14.423 6.928 1.00 97.31 206 PHE A O 1
ATOM 1564 N N . GLN A 1 207 ? -4.480 15.992 5.855 1.00 97.75 207 GLN A N 1
ATOM 1565 C CA . GLN A 1 207 ? -5.256 16.044 4.626 1.00 97.75 207 GLN A CA 1
ATOM 1566 C C . GLN A 1 207 ? -4.275 16.094 3.457 1.00 97.75 207 GLN A C 1
ATOM 1568 O O . GLN A 1 207 ? -3.389 16.950 3.426 1.00 97.75 207 GLN A O 1
ATOM 1573 N N . VAL A 1 208 ? -4.411 15.160 2.517 1.00 97.31 208 VAL A N 1
ATOM 1574 C CA . VAL A 1 208 ? -3.565 15.125 1.322 1.00 97.31 208 VAL A CA 1
ATOM 1575 C C . VAL A 1 208 ? -3.911 16.335 0.445 1.00 97.31 208 VAL A C 1
ATOM 1577 O O . VAL A 1 208 ? -5.091 16.538 0.145 1.00 97.31 208 VAL A O 1
ATOM 1580 N N . PRO A 1 209 ? -2.927 17.158 0.040 1.00 92.44 209 PRO A N 1
ATOM 1581 C CA . PRO A 1 209 ? -3.188 18.306 -0.818 1.00 92.44 209 PRO A CA 1
ATOM 1582 C C . PRO A 1 209 ? -3.688 17.887 -2.204 1.00 92.44 209 PRO A C 1
ATOM 1584 O O . PRO A 1 209 ? -3.059 17.076 -2.882 1.00 92.44 209 PRO A O 1
ATOM 1587 N N . GLY A 1 210 ? -4.778 18.512 -2.649 1.00 93.31 210 GLY A N 1
ATOM 1588 C CA . GLY A 1 210 ? -5.350 18.290 -3.975 1.00 93.31 210 GLY A CA 1
ATOM 1589 C C . GLY A 1 210 ? -6.042 16.936 -4.145 1.00 93.31 210 GLY A C 1
ATOM 1590 O O . GLY A 1 210 ? -6.050 16.082 -3.257 1.00 93.31 210 GLY A O 1
ATOM 1591 N N . GLU A 1 211 ? -6.643 16.756 -5.315 1.00 95.69 211 GLU A N 1
ATOM 1592 C CA . GLU A 1 211 ? -7.313 15.515 -5.692 1.00 95.69 211 GLU A CA 1
ATOM 1593 C C . GLU A 1 211 ? -6.293 14.493 -6.193 1.00 95.69 211 GLU A C 1
ATOM 1595 O O . GLU A 1 211 ? -5.397 14.807 -6.978 1.00 95.69 211 GLU A O 1
ATOM 1600 N N . GLN A 1 212 ? -6.430 13.257 -5.729 1.00 94.62 212 GLN A N 1
ATOM 1601 C CA . GLN A 1 212 ? -5.588 12.145 -6.135 1.00 94.62 212 GLN A CA 1
ATOM 1602 C C . GLN A 1 212 ? -6.331 11.313 -7.171 1.00 94.62 212 GLN A C 1
ATOM 1604 O O . GLN A 1 212 ? -7.371 10.733 -6.865 1.00 94.62 212 GLN A O 1
ATOM 1609 N N . GLN A 1 213 ? -5.783 11.215 -8.382 1.00 91.44 213 GLN A N 1
ATOM 1610 C CA . GLN A 1 213 ? -6.284 10.259 -9.364 1.00 91.44 213 GLN A CA 1
ATOM 1611 C C . GLN A 1 213 ? -5.881 8.843 -8.934 1.00 91.44 213 GLN A C 1
ATOM 1613 O O . GLN A 1 213 ? -4.686 8.539 -8.797 1.00 91.44 213 GLN A O 1
ATOM 1618 N N . ILE A 1 214 ? -6.881 7.994 -8.709 1.00 93.12 214 ILE A N 1
ATOM 1619 C CA . ILE A 1 214 ? -6.728 6.609 -8.266 1.00 93.12 214 ILE A CA 1
ATOM 1620 C C . ILE A 1 214 ? -7.501 5.718 -9.233 1.00 93.12 214 ILE A C 1
ATOM 1622 O O . ILE A 1 214 ? -8.680 5.946 -9.500 1.00 93.12 214 ILE A O 1
ATOM 1626 N N . HIS A 1 215 ? -6.840 4.693 -9.755 1.00 89.12 215 HIS A N 1
ATOM 1627 C CA . HIS A 1 215 ? -7.456 3.697 -10.623 1.00 89.12 215 HIS A CA 1
ATOM 1628 C C . HIS A 1 215 ? -7.910 2.482 -9.820 1.00 89.12 215 HIS A C 1
ATOM 1630 O O . HIS A 1 215 ? -7.354 2.168 -8.768 1.00 89.12 215 HIS A O 1
ATOM 1636 N N . SER A 1 216 ? -8.895 1.753 -10.341 1.00 89.94 216 SER A N 1
ATOM 1637 C CA . SER A 1 216 ? -9.275 0.455 -9.786 1.00 89.94 216 SER A CA 1
ATOM 1638 C C . SER A 1 216 ? -8.043 -0.448 -9.694 1.00 89.94 216 SER A C 1
ATOM 1640 O O . SER A 1 216 ? -7.390 -0.680 -10.705 1.00 89.94 216 SER A O 1
ATOM 1642 N N . GLY A 1 217 ? -7.751 -0.977 -8.506 1.00 89.25 217 GLY A N 1
ATOM 1643 C CA . GLY A 1 217 ? -6.583 -1.808 -8.212 1.00 89.25 217 GLY A CA 1
ATOM 1644 C C . GLY A 1 217 ? -5.378 -1.065 -7.622 1.00 89.25 217 GLY A C 1
ATOM 1645 O O . GLY A 1 217 ? -4.529 -1.723 -7.016 1.00 89.25 217 GLY A O 1
ATOM 1646 N N . ASP A 1 218 ? -5.329 0.271 -7.711 1.00 92.62 218 ASP A N 1
ATOM 1647 C CA . ASP A 1 218 ? -4.365 1.090 -6.964 1.00 92.62 218 ASP A CA 1
ATOM 1648 C C . ASP A 1 218 ? -4.590 0.930 -5.451 1.00 92.62 218 ASP A C 1
ATOM 1650 O O . ASP A 1 218 ? -5.695 0.634 -4.989 1.00 92.62 218 ASP A O 1
ATOM 1654 N N . ILE A 1 219 ? -3.532 1.115 -4.661 1.00 96.75 219 ILE A N 1
ATOM 1655 C CA . ILE A 1 219 ? -3.548 0.821 -3.225 1.00 96.75 219 ILE A CA 1
ATOM 1656 C C . ILE A 1 219 ? -3.097 2.036 -2.432 1.00 96.75 219 ILE A C 1
ATOM 1658 O O . ILE A 1 219 ? -1.970 2.500 -2.592 1.00 96.75 219 ILE A O 1
ATOM 1662 N N . VAL A 1 220 ? -3.950 2.496 -1.522 1.00 98.25 220 VAL A N 1
ATOM 1663 C CA . VAL A 1 220 ? -3.619 3.505 -0.516 1.00 98.25 220 VAL A CA 1
ATOM 1664 C C . VAL A 1 220 ? -3.306 2.799 0.800 1.00 98.25 220 VAL A C 1
ATOM 1666 O O . VAL A 1 220 ? -4.144 2.068 1.320 1.00 98.25 220 VAL A O 1
ATOM 1669 N N . SER A 1 221 ? -2.112 3.008 1.348 1.00 98.19 221 SER A N 1
ATOM 1670 C CA . SER A 1 221 ? -1.637 2.358 2.574 1.00 98.19 221 SER A CA 1
ATOM 1671 C C . SER A 1 221 ? -1.321 3.394 3.641 1.00 98.19 221 SER A C 1
ATOM 1673 O O . SER A 1 221 ? -0.435 4.221 3.441 1.00 98.19 221 SER A O 1
ATOM 1675 N N . LEU A 1 222 ? -2.005 3.323 4.784 1.00 98.38 222 LEU A N 1
ATOM 1676 C CA . LEU A 1 222 ? -1.583 4.007 6.002 1.00 98.38 222 LEU A CA 1
ATOM 1677 C C . LEU A 1 222 ? -0.666 3.067 6.783 1.00 98.38 222 LEU A C 1
ATOM 1679 O O . LEU A 1 222 ? -1.070 1.972 7.182 1.00 98.38 222 LEU A O 1
ATOM 1683 N N . ILE A 1 223 ? 0.575 3.500 6.958 1.00 96.00 223 ILE A N 1
ATOM 1684 C CA . ILE A 1 223 ? 1.661 2.693 7.493 1.00 96.00 223 ILE A CA 1
ATOM 1685 C C . ILE A 1 223 ? 2.141 3.323 8.793 1.00 96.00 223 ILE A C 1
ATOM 1687 O O . ILE A 1 223 ? 2.478 4.508 8.806 1.00 96.00 223 ILE A O 1
ATOM 1691 N N . ILE A 1 224 ? 2.181 2.525 9.859 1.00 95.00 224 ILE A N 1
ATOM 1692 C CA . ILE A 1 224 ? 2.754 2.893 11.154 1.00 95.00 224 ILE A CA 1
ATOM 1693 C C . ILE A 1 224 ? 4.036 2.093 11.357 1.00 95.00 224 ILE A C 1
ATOM 1695 O O . ILE A 1 224 ? 4.035 0.865 11.237 1.00 95.00 224 ILE A O 1
ATOM 1699 N N . ASN A 1 225 ? 5.123 2.791 11.670 1.00 89.06 225 ASN A N 1
ATOM 1700 C CA . ASN A 1 225 ? 6.446 2.209 11.824 1.00 89.06 225 ASN A CA 1
ATOM 1701 C C . ASN A 1 225 ? 7.095 2.615 13.155 1.00 89.06 225 ASN A C 1
ATOM 1703 O O . ASN A 1 225 ? 6.933 3.741 13.630 1.00 89.06 225 ASN A O 1
ATOM 1707 N N . ALA A 1 226 ? 7.839 1.670 13.732 1.00 82.81 226 ALA A N 1
ATOM 1708 C CA . ALA A 1 226 ? 8.545 1.787 15.007 1.00 82.81 226 ALA A CA 1
ATOM 1709 C C . ALA A 1 226 ? 9.617 2.887 14.935 1.00 82.81 226 ALA A C 1
ATOM 1711 O O . ALA A 1 226 ? 10.610 2.766 14.202 1.00 82.81 226 ALA A O 1
ATOM 1712 N N . ARG A 1 227 ? 9.421 3.991 15.660 1.00 79.88 227 ARG A N 1
ATOM 1713 C CA . ARG A 1 227 ? 10.317 5.147 15.576 1.00 79.88 227 ARG A CA 1
ATOM 1714 C C . ARG A 1 227 ? 11.660 4.792 16.208 1.00 79.88 227 ARG A C 1
ATOM 1716 O O . ARG A 1 227 ? 11.741 4.403 17.368 1.00 79.88 227 ARG A O 1
ATOM 1723 N N . HIS A 1 228 ? 12.743 4.915 15.441 1.00 77.31 228 HIS A N 1
ATOM 1724 C CA . HIS A 1 228 ? 14.087 4.492 15.865 1.00 77.31 228 HIS A CA 1
ATOM 1725 C C . HIS A 1 228 ? 14.176 3.014 16.301 1.00 77.31 228 HIS A C 1
ATOM 1727 O O . HIS A 1 228 ? 15.017 2.678 17.131 1.00 77.31 228 HIS A O 1
ATOM 1733 N N . GLN A 1 229 ? 13.327 2.140 15.741 1.00 72.44 229 GLN A N 1
ATOM 1734 C CA . GLN A 1 229 ? 13.212 0.720 16.116 1.00 72.44 229 GLN A CA 1
ATOM 1735 C C . GLN A 1 229 ? 12.753 0.476 17.565 1.00 72.44 229 GLN A C 1
ATOM 1737 O O . GLN A 1 229 ? 12.747 -0.672 18.020 1.00 72.44 229 GLN A O 1
ATOM 1742 N N . ASP A 1 230 ? 12.340 1.524 18.281 1.00 70.62 230 ASP A N 1
ATOM 1743 C CA . ASP A 1 230 ? 11.558 1.383 19.501 1.00 70.62 230 ASP A CA 1
ATOM 1744 C C . ASP A 1 230 ? 10.086 1.218 19.109 1.00 70.62 230 ASP A C 1
ATOM 1746 O O . ASP A 1 230 ? 9.628 1.805 18.135 1.00 70.62 230 ASP A O 1
ATOM 1750 N N . HIS A 1 231 ? 9.410 0.321 19.810 1.00 70.38 231 HIS A N 1
ATOM 1751 C CA . HIS A 1 231 ? 8.019 -0.077 19.581 1.00 70.38 231 HIS A CA 1
ATOM 1752 C C . HIS A 1 231 ? 7.269 -0.243 20.907 1.00 70.38 231 HIS A C 1
ATOM 1754 O O . HIS A 1 231 ? 6.141 -0.736 20.934 1.00 70.38 231 HIS A O 1
ATOM 1760 N N . ALA A 1 232 ? 7.924 0.055 22.034 1.00 74.62 232 ALA A N 1
ATOM 1761 C CA . ALA A 1 232 ? 7.328 -0.110 23.342 1.00 74.62 232 ALA A CA 1
ATOM 1762 C C . ALA A 1 232 ? 6.225 0.935 23.516 1.00 74.62 232 ALA A C 1
ATOM 1764 O O . ALA A 1 232 ? 6.507 2.123 23.468 1.00 74.62 232 ALA A O 1
ATOM 1765 N N . CYS A 1 233 ? 4.991 0.490 23.766 1.00 79.62 233 CYS A N 1
ATOM 1766 C CA . CYS A 1 233 ? 3.829 1.372 23.884 1.00 79.62 233 CYS A CA 1
ATOM 1767 C C . CYS A 1 233 ? 3.531 2.200 22.611 1.00 79.62 233 CYS A C 1
ATOM 1769 O O . CYS A 1 233 ? 2.967 3.281 22.699 1.00 79.62 233 CYS A O 1
ATOM 1771 N N . ASP A 1 234 ? 3.823 1.682 21.414 1.00 80.06 234 ASP A N 1
ATOM 1772 C CA . ASP A 1 234 ? 3.557 2.399 20.150 1.00 80.06 234 ASP A CA 1
ATOM 1773 C C . ASP A 1 234 ? 2.187 2.063 19.537 1.00 80.06 234 ASP A C 1
ATOM 1775 O O . ASP A 1 234 ? 1.961 2.185 18.325 1.00 80.06 234 ASP A O 1
ATOM 1779 N N . THR A 1 235 ? 1.231 1.624 20.365 1.00 88.62 235 THR A N 1
ATOM 1780 C CA . THR A 1 235 ? -0.138 1.414 19.883 1.00 88.62 235 THR A CA 1
ATOM 1781 C C . THR A 1 235 ? -0.660 2.749 19.370 1.00 88.62 235 THR A C 1
ATOM 1783 O O . THR A 1 235 ? -0.775 3.708 20.122 1.00 88.62 235 THR A O 1
ATOM 1786 N N . THR A 1 236 ? -1.005 2.808 18.091 1.00 95.00 236 THR A N 1
ATOM 1787 C CA . THR A 1 236 ? -1.416 4.028 17.404 1.00 95.00 236 THR A CA 1
ATOM 1788 C C . THR A 1 236 ? -2.871 3.907 16.981 1.00 95.00 236 THR A C 1
ATOM 1790 O O . THR A 1 236 ? -3.238 2.992 16.245 1.00 95.00 236 THR A O 1
ATOM 1793 N N . HIS A 1 237 ? -3.719 4.832 17.424 1.00 97.62 237 HIS A N 1
ATOM 1794 C CA . HIS A 1 237 ? -5.047 5.026 16.862 1.00 97.62 237 HIS A CA 1
ATOM 1795 C C . HIS A 1 237 ? -4.941 5.610 15.455 1.00 97.62 237 HIS A C 1
ATOM 1797 O O . HIS A 1 237 ? -4.297 6.640 15.245 1.00 97.62 237 HIS A O 1
ATOM 1803 N N . VAL A 1 238 ? -5.609 4.960 14.504 1.00 98.38 238 VAL A N 1
ATOM 1804 C CA . VAL A 1 238 ? -5.613 5.365 13.102 1.00 98.38 238 VAL A CA 1
ATOM 1805 C C . VAL A 1 238 ? -7.020 5.666 12.607 1.00 98.38 238 VAL A C 1
ATOM 1807 O O . VAL A 1 238 ? -7.984 4.980 12.955 1.00 98.38 238 VAL A O 1
ATOM 1810 N N . GLN A 1 239 ? -7.124 6.686 11.761 1.00 98.50 239 GLN A N 1
ATOM 1811 C CA . GLN A 1 239 ? -8.306 6.972 10.953 1.00 98.50 239 GLN A CA 1
ATOM 1812 C C . GLN A 1 239 ? -7.864 7.230 9.517 1.00 98.50 239 GLN A C 1
ATOM 1814 O O . GLN A 1 239 ? -6.815 7.833 9.283 1.00 98.50 239 GLN A O 1
ATOM 1819 N N . LEU A 1 240 ? -8.678 6.792 8.564 1.00 98.75 240 LEU A N 1
ATOM 1820 C CA . LEU A 1 240 ? -8.470 7.041 7.146 1.00 98.75 240 LEU A CA 1
ATOM 1821 C C . LEU A 1 240 ? -9.834 7.180 6.479 1.00 98.75 240 LEU A C 1
ATOM 1823 O O . LEU A 1 240 ? -10.688 6.302 6.618 1.00 98.75 240 LEU A O 1
ATOM 1827 N N . THR A 1 241 ? -10.019 8.269 5.745 1.00 98.75 241 THR A N 1
ATOM 1828 C CA . THR A 1 241 ? -11.214 8.506 4.944 1.00 98.75 241 THR A CA 1
ATOM 1829 C C . THR A 1 241 ? -10.794 8.819 3.515 1.00 98.75 241 THR A C 1
ATOM 1831 O O . THR A 1 241 ? -10.028 9.756 3.282 1.00 98.75 241 THR A O 1
ATOM 1834 N N . LEU A 1 242 ? -11.329 8.058 2.562 1.00 98.56 242 LEU A N 1
ATOM 1835 C CA . LEU A 1 242 ? -11.233 8.343 1.134 1.00 98.56 242 LEU A CA 1
ATOM 1836 C C . LEU A 1 242 ? -12.611 8.759 0.629 1.00 98.56 242 LEU A C 1
ATOM 1838 O O . LEU A 1 242 ? -13.583 8.028 0.823 1.00 98.56 242 LEU A O 1
ATOM 1842 N N . THR A 1 243 ? -12.694 9.926 -0.003 1.00 98.19 243 THR A N 1
ATOM 1843 C CA . THR A 1 243 ? -13.943 10.440 -0.581 1.00 98.19 243 THR A CA 1
ATOM 1844 C C . THR A 1 243 ? -13.727 10.715 -2.056 1.00 98.19 243 THR A C 1
ATOM 1846 O O . THR A 1 243 ? -12.884 11.538 -2.417 1.00 98.19 243 THR A O 1
ATOM 1849 N N . GLU A 1 244 ? -14.474 10.011 -2.896 1.00 96.56 244 GLU A N 1
ATOM 1850 C CA . GLU A 1 244 ? -14.488 10.241 -4.332 1.00 96.56 244 GLU A CA 1
ATOM 1851 C C . GLU A 1 244 ? -15.115 11.599 -4.645 1.00 96.56 244 GLU A C 1
ATOM 1853 O O . GLU A 1 244 ? -16.167 11.961 -4.119 1.00 96.56 244 GLU A O 1
ATOM 1858 N N . VAL A 1 245 ? -14.473 12.342 -5.534 1.00 93.56 245 VAL A N 1
ATOM 1859 C CA . VAL A 1 245 ? -14.954 13.618 -6.042 1.00 93.56 245 VAL A CA 1
ATOM 1860 C C . VAL A 1 245 ? -15.843 13.367 -7.255 1.00 93.56 245 VAL A C 1
ATOM 1862 O O . VAL A 1 245 ? -15.462 12.662 -8.186 1.00 93.56 245 VAL A O 1
ATOM 1865 N N . GLY A 1 246 ? -17.029 13.974 -7.270 1.00 86.56 246 GLY A N 1
ATOM 1866 C CA . GLY A 1 246 ? -17.957 13.898 -8.398 1.00 86.56 246 GLY A CA 1
ATOM 1867 C C . GLY A 1 246 ? -19.357 13.458 -7.987 1.00 86.56 246 GLY A C 1
ATOM 1868 O O . GLY A 1 246 ? -19.754 13.596 -6.833 1.00 86.56 246 GLY A O 1
ATOM 1869 N N . ALA A 1 247 ? -20.130 12.968 -8.958 1.00 74.88 247 ALA A N 1
ATOM 1870 C CA . ALA A 1 247 ? -21.556 12.686 -8.781 1.00 74.88 247 ALA A CA 1
ATOM 1871 C C . ALA A 1 247 ? -21.839 11.480 -7.870 1.00 74.88 247 ALA A C 1
ATOM 1873 O O . ALA A 1 247 ? -22.803 11.518 -7.108 1.00 74.88 247 ALA A O 1
ATOM 1874 N N . ASP A 1 248 ? -20.999 10.442 -7.931 1.00 83.12 248 ASP A N 1
ATOM 1875 C CA . ASP A 1 248 ? -21.174 9.226 -7.127 1.00 83.12 248 ASP A CA 1
ATOM 1876 C C . ASP A 1 248 ? -20.834 9.468 -5.647 1.00 83.12 248 ASP A C 1
ATOM 1878 O O . ASP A 1 248 ? -21.437 8.843 -4.772 1.00 83.12 248 ASP A O 1
ATOM 1882 N N . ASN A 1 249 ? -19.900 10.394 -5.371 1.00 89.56 249 ASN A N 1
ATOM 1883 C CA . ASN A 1 249 ? -19.489 10.859 -4.038 1.00 89.56 249 ASN A CA 1
ATOM 1884 C C . ASN A 1 249 ? -19.318 9.714 -3.019 1.00 89.56 249 ASN A C 1
ATOM 1886 O O . ASN A 1 249 ? -19.755 9.800 -1.864 1.00 89.56 249 ASN A O 1
ATOM 1890 N N . ARG A 1 250 ? -18.737 8.595 -3.472 1.00 95.25 250 ARG A N 1
ATOM 1891 C CA . ARG A 1 250 ? -18.541 7.400 -2.648 1.00 95.25 250 ARG A CA 1
ATOM 1892 C C . ARG A 1 250 ? -17.523 7.694 -1.554 1.00 95.25 250 ARG A C 1
ATOM 1894 O O . ARG A 1 250 ? -16.513 8.357 -1.786 1.00 95.25 250 ARG A O 1
ATOM 1901 N N . ARG A 1 251 ? -17.775 7.168 -0.356 1.00 97.00 251 ARG A N 1
ATOM 1902 C CA . ARG A 1 251 ? -16.926 7.372 0.818 1.00 97.00 251 ARG A CA 1
ATOM 1903 C C . ARG A 1 251 ? -16.547 6.040 1.451 1.00 97.00 251 ARG A C 1
ATOM 1905 O O . ARG A 1 251 ? -17.411 5.227 1.768 1.00 97.00 251 ARG A O 1
ATOM 1912 N N . TRP A 1 252 ? -15.255 5.871 1.705 1.00 98.56 252 TRP A N 1
ATOM 1913 C CA . TRP A 1 252 ? -14.700 4.782 2.499 1.00 98.56 252 TRP A CA 1
ATOM 1914 C C . TRP A 1 252 ? -14.094 5.370 3.767 1.00 98.56 252 TRP A C 1
ATOM 1916 O O . TRP A 1 252 ? -13.037 5.994 3.727 1.00 98.56 252 TRP A O 1
ATOM 1926 N N . ASP A 1 253 ? -14.787 5.187 4.887 1.00 98.62 253 ASP A N 1
ATOM 1927 C CA . ASP A 1 253 ? -14.305 5.538 6.220 1.00 98.62 253 ASP A CA 1
ATOM 1928 C C . ASP A 1 253 ? -13.837 4.275 6.946 1.00 98.62 253 ASP A C 1
ATOM 1930 O O . ASP A 1 253 ? -14.608 3.328 7.096 1.00 98.62 253 ASP A O 1
ATOM 1934 N N . LEU A 1 254 ? -12.570 4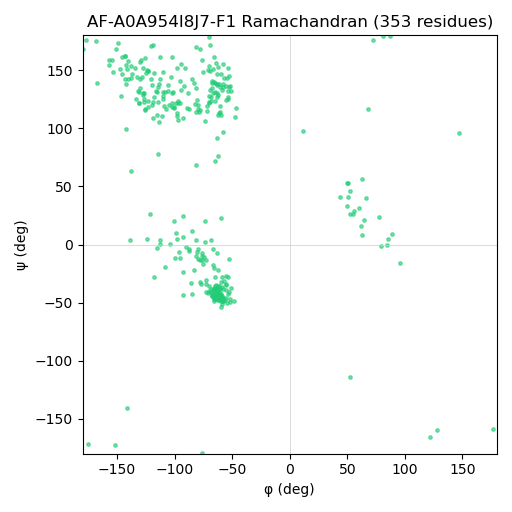.234 7.365 1.00 98.62 254 LEU A N 1
ATOM 1935 C CA . LEU A 1 254 ? -11.955 3.036 7.934 1.00 98.62 254 LEU A CA 1
ATOM 1936 C C . LEU A 1 254 ? -12.786 2.435 9.077 1.00 98.62 254 LEU A C 1
ATOM 1938 O O . LEU A 1 254 ? -13.063 1.235 9.070 1.00 98.62 254 LEU A O 1
ATOM 1942 N N . SER A 1 255 ? -13.198 3.256 10.043 1.00 98.12 255 SER A N 1
ATOM 1943 C CA . SER A 1 255 ? -13.902 2.772 11.231 1.00 98.12 255 SER A CA 1
ATOM 1944 C C . SER A 1 255 ? -15.286 2.230 10.881 1.00 98.12 255 SER A C 1
ATOM 1946 O O . SER A 1 255 ? -15.653 1.148 11.341 1.00 98.12 255 SER A O 1
ATOM 1948 N N . GLU A 1 256 ? -16.037 2.937 10.031 1.00 98.19 256 GLU A N 1
ATOM 1949 C CA . GLU A 1 256 ? -17.359 2.485 9.571 1.00 98.19 256 GLU A CA 1
ATOM 1950 C C . GLU A 1 256 ? -17.272 1.171 8.784 1.00 98.19 256 GLU A C 1
ATOM 1952 O O . GLU A 1 256 ? -18.149 0.316 8.894 1.00 98.19 256 GLU A O 1
ATOM 1957 N N . GLN A 1 257 ? -16.204 0.994 8.006 1.00 98.06 257 GLN A N 1
ATOM 1958 C CA . GLN A 1 257 ? -16.046 -0.149 7.114 1.00 98.06 257 GLN A CA 1
ATOM 1959 C C . GLN A 1 257 ? -15.648 -1.435 7.844 1.00 98.06 257 GLN A C 1
ATOM 1961 O O . GLN A 1 257 ? -16.060 -2.516 7.415 1.00 98.06 257 GLN A O 1
ATOM 1966 N N . ILE A 1 258 ? -14.849 -1.339 8.918 1.00 98.06 258 ILE A N 1
ATOM 1967 C CA . ILE A 1 258 ? -14.193 -2.521 9.499 1.00 98.06 258 ILE A CA 1
ATOM 1968 C C . ILE A 1 258 ? -14.596 -2.850 10.936 1.00 98.06 258 ILE A C 1
ATOM 1970 O O . ILE A 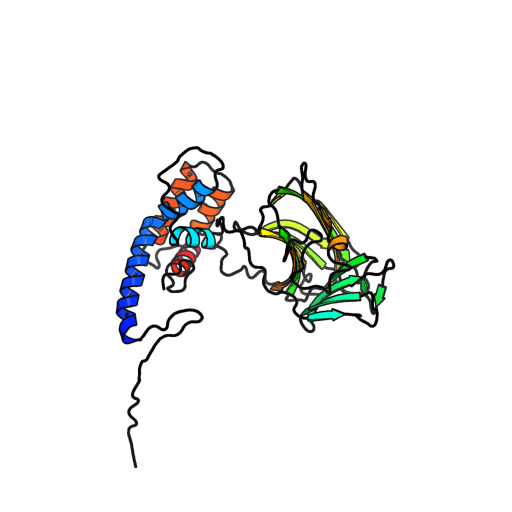1 258 ? -14.507 -4.019 11.298 1.00 98.06 258 ILE A O 1
ATOM 1974 N N . VAL A 1 259 ? -15.003 -1.886 11.775 1.00 98.19 259 VAL A N 1
ATOM 1975 C CA . VAL A 1 259 ? -15.090 -2.110 13.237 1.00 98.19 259 VAL A CA 1
ATOM 1976 C C . VAL A 1 259 ? -16.020 -3.272 13.590 1.00 98.19 259 VAL A C 1
ATOM 1978 O O . VAL A 1 259 ? -15.629 -4.159 14.343 1.00 98.19 259 VAL A O 1
ATOM 1981 N N . ASP A 1 260 ? -17.209 -3.333 12.989 1.00 97.94 260 ASP A N 1
ATOM 1982 C CA . ASP A 1 260 ? -18.171 -4.418 13.249 1.00 97.94 260 ASP A CA 1
ATOM 1983 C C . ASP A 1 260 ? -17.880 -5.704 12.462 1.00 97.94 260 ASP A C 1
ATOM 1985 O O . ASP A 1 260 ? -18.499 -6.739 12.704 1.00 97.94 260 ASP A O 1
ATOM 1989 N N . ARG A 1 261 ? -16.943 -5.647 11.510 1.00 97.38 261 ARG A N 1
ATOM 1990 C CA . ARG A 1 261 ? -16.733 -6.664 10.468 1.00 97.38 261 ARG A CA 1
ATOM 1991 C C . ARG A 1 261 ? -15.313 -7.216 10.439 1.00 97.38 261 ARG A C 1
ATOM 1993 O O . ARG A 1 261 ? -14.981 -8.035 9.585 1.00 97.38 261 ARG A O 1
ATOM 2000 N N . ILE A 1 262 ? -14.465 -6.816 11.388 1.00 97.50 262 ILE A N 1
ATOM 2001 C CA . ILE A 1 262 ? -13.046 -7.186 11.401 1.00 97.50 262 ILE A CA 1
ATOM 2002 C C . ILE A 1 262 ? -12.847 -8.706 11.431 1.00 97.50 262 ILE A C 1
ATOM 2004 O O . ILE A 1 262 ? -11.867 -9.230 10.911 1.00 97.50 262 ILE A O 1
ATOM 2008 N N . GLY A 1 263 ? -13.814 -9.423 12.008 1.00 95.94 263 GLY A N 1
ATOM 2009 C CA . GLY A 1 263 ? -13.865 -10.875 12.065 1.00 95.94 263 GLY A CA 1
ATOM 2010 C C . GLY A 1 263 ? -14.469 -11.543 10.828 1.00 95.94 263 GLY A C 1
ATOM 2011 O O . GLY A 1 263 ? -14.773 -12.724 10.899 1.00 95.94 263 GLY A O 1
ATOM 2012 N N . GLU A 1 264 ? -14.696 -10.876 9.702 1.00 96.94 264 GLU A N 1
ATOM 2013 C CA . GLU A 1 264 ? -15.192 -11.557 8.495 1.00 96.94 264 GLU A CA 1
ATOM 2014 C C . GLU A 1 264 ? -14.038 -12.157 7.686 1.00 96.94 264 GLU A C 1
ATOM 2016 O O . GLU A 1 264 ? -14.093 -13.326 7.304 1.00 96.94 264 GLU A O 1
ATOM 2021 N N . GLY A 1 265 ? -12.930 -11.430 7.530 1.00 96.81 265 GLY A N 1
ATOM 2022 C CA . GLY A 1 265 ? -11.785 -11.892 6.752 1.00 96.81 265 GLY A CA 1
ATOM 2023 C C . GLY A 1 265 ? -10.631 -10.897 6.724 1.00 96.81 265 GLY A C 1
ATOM 2024 O O . GLY A 1 265 ? -10.771 -9.750 7.137 1.00 96.81 265 GLY A O 1
ATOM 2025 N N . ASN A 1 266 ? -9.489 -11.374 6.240 1.00 97.56 266 ASN A N 1
ATOM 2026 C CA . ASN A 1 266 ? -8.345 -10.561 5.855 1.00 97.56 266 ASN A CA 1
ATOM 2027 C C . ASN A 1 266 ? -7.739 -11.219 4.600 1.00 97.56 266 ASN A C 1
ATOM 2029 O O . ASN A 1 266 ? -7.078 -12.251 4.728 1.00 97.56 266 ASN A O 1
ATOM 2033 N N . PRO A 1 267 ? -8.041 -10.717 3.391 1.00 97.69 267 PRO A N 1
ATOM 2034 C CA . PRO A 1 267 ? -8.647 -9.416 3.112 1.00 97.69 267 PRO A CA 1
ATOM 2035 C C . PRO A 1 267 ? -10.156 -9.336 3.399 1.00 97.69 267 PRO A C 1
ATOM 2037 O O . PRO A 1 267 ? -10.853 -10.351 3.438 1.00 97.69 267 PRO A O 1
ATOM 2040 N N . LEU A 1 268 ? -10.651 -8.114 3.592 1.00 98.19 268 LEU A N 1
ATOM 2041 C CA . LEU A 1 268 ? -12.036 -7.787 3.927 1.00 98.19 268 LEU A CA 1
ATOM 2042 C C . LEU A 1 268 ? -12.714 -7.027 2.772 1.00 98.19 268 LEU A C 1
ATOM 2044 O O . LEU A 1 268 ? -12.123 -6.143 2.152 1.00 98.19 268 LEU A O 1
ATOM 2048 N N . ALA A 1 269 ? -13.966 -7.379 2.477 1.00 98.00 269 ALA A N 1
ATOM 2049 C CA . ALA A 1 269 ? -14.793 -6.682 1.491 1.00 98.00 269 ALA A CA 1
ATOM 2050 C C . ALA A 1 269 ? -15.314 -5.339 2.032 1.00 98.00 269 ALA A C 1
ATOM 2052 O O . ALA A 1 269 ? -15.605 -5.226 3.227 1.00 98.00 269 ALA A O 1
ATOM 2053 N N . ASP A 1 270 ? -15.502 -4.343 1.167 1.00 97.75 270 ASP A N 1
ATOM 2054 C CA . ASP A 1 270 ? -16.146 -3.088 1.576 1.00 97.75 270 ASP A CA 1
ATOM 2055 C C . ASP A 1 270 ? -17.648 -3.279 1.875 1.00 97.75 270 ASP A C 1
ATOM 2057 O O . ASP A 1 270 ? -18.219 -4.352 1.662 1.00 97.75 270 ASP A O 1
ATOM 2061 N N . LEU A 1 271 ? -18.299 -2.248 2.419 1.00 96.56 271 LEU A N 1
ATOM 2062 C CA . LEU A 1 271 ? -19.737 -2.284 2.729 1.00 96.56 271 LEU A CA 1
ATOM 2063 C C . LEU A 1 271 ? -20.638 -2.374 1.482 1.00 96.56 271 LEU A C 1
ATOM 2065 O O . LEU A 1 271 ? -21.802 -2.751 1.603 1.00 96.56 271 LEU A O 1
ATOM 2069 N N . SER A 1 272 ? -20.110 -2.059 0.298 1.00 94.31 272 SER A N 1
ATOM 2070 C CA . SER A 1 272 ? -20.817 -2.162 -0.985 1.00 94.31 272 SER A CA 1
ATOM 2071 C C . SER A 1 272 ? -20.694 -3.554 -1.620 1.00 94.31 272 SER A C 1
ATOM 2073 O O . SER A 1 272 ? -21.309 -3.814 -2.653 1.00 94.31 272 SER A O 1
ATOM 2075 N N . GLY A 1 273 ? -19.927 -4.461 -1.005 1.00 94.56 273 GLY A N 1
ATOM 2076 C CA . GLY A 1 273 ? -19.748 -5.839 -1.455 1.00 94.56 273 GLY A CA 1
ATOM 2077 C C . GLY A 1 273 ? -18.597 -6.047 -2.440 1.00 94.56 273 GLY A C 1
ATOM 2078 O O . GLY A 1 273 ? -18.461 -7.152 -2.969 1.00 94.56 273 GLY A O 1
ATOM 2079 N N . HIS A 1 274 ? -17.749 -5.043 -2.680 1.00 95.81 274 HIS A N 1
ATOM 2080 C CA . HIS A 1 274 ? -16.529 -5.241 -3.457 1.00 95.81 274 HIS A CA 1
ATOM 2081 C C . HIS A 1 274 ? -15.558 -6.117 -2.650 1.00 95.81 274 HIS A C 1
ATOM 2083 O O . HIS A 1 274 ? -15.230 -5.781 -1.505 1.00 95.81 274 HIS A O 1
ATOM 2089 N N . PRO A 1 275 ? -15.101 -7.255 -3.199 1.00 95.69 275 PRO A N 1
ATOM 2090 C CA . PRO A 1 275 ? -14.221 -8.160 -2.476 1.00 95.69 275 PRO A CA 1
ATOM 2091 C C . PRO A 1 275 ? -12.827 -7.549 -2.309 1.00 95.69 275 PRO A C 1
ATOM 2093 O O . PRO A 1 275 ? -12.361 -6.815 -3.172 1.00 95.69 275 PRO A O 1
ATOM 2096 N N . ALA A 1 276 ? -12.147 -7.917 -1.220 1.00 95.00 276 ALA A N 1
ATOM 2097 C CA . ALA A 1 276 ? -10.740 -7.596 -0.978 1.00 95.00 276 ALA A CA 1
ATOM 2098 C C . ALA A 1 276 ? -10.372 -6.109 -1.176 1.00 95.00 276 ALA A C 1
ATOM 2100 O O . ALA A 1 276 ? -9.450 -5.782 -1.917 1.00 95.00 276 ALA A O 1
ATOM 2101 N N . VAL A 1 277 ? -11.108 -5.219 -0.504 1.00 97.88 277 VAL A N 1
ATOM 2102 C CA . VAL A 1 277 ? -10.841 -3.770 -0.494 1.00 97.88 277 VAL A CA 1
ATOM 2103 C C . VAL A 1 277 ? -9.948 -3.404 0.686 1.00 97.88 277 VAL A C 1
ATOM 2105 O O . VAL A 1 277 ? -8.989 -2.659 0.529 1.00 97.88 277 VAL A O 1
ATOM 2108 N N . TRP A 1 278 ? -10.218 -3.947 1.870 1.00 98.56 278 TRP A N 1
ATOM 2109 C CA . TRP A 1 278 ? -9.435 -3.665 3.069 1.00 98.56 278 TRP A CA 1
ATOM 2110 C C . TRP A 1 278 ? -8.463 -4.802 3.365 1.00 98.56 278 TRP A C 1
ATOM 2112 O O . TRP A 1 278 ? -8.840 -5.974 3.393 1.00 98.56 278 TRP A O 1
ATOM 2122 N N . HIS A 1 279 ? -7.203 -4.455 3.605 1.00 98.50 279 HIS A N 1
ATOM 2123 C CA . HIS A 1 279 ? -6.140 -5.406 3.905 1.00 98.50 279 HIS A CA 1
ATOM 2124 C C . HIS A 1 279 ? -5.380 -4.975 5.155 1.00 98.50 279 HIS A C 1
ATOM 2126 O O . HIS A 1 279 ? -4.977 -3.816 5.273 1.00 98.50 279 HIS A O 1
ATOM 2132 N N . PHE A 1 280 ? -5.125 -5.931 6.046 1.00 98.00 280 PHE A N 1
ATOM 2133 C CA . PHE A 1 280 ? -4.344 -5.727 7.265 1.00 98.00 280 PHE A CA 1
ATOM 2134 C C . PHE A 1 280 ? -3.081 -6.573 7.165 1.00 98.00 280 PHE A C 1
ATOM 2136 O O . PHE A 1 280 ? -3.145 -7.804 7.110 1.00 98.00 280 PHE A O 1
ATOM 2143 N N . HIS A 1 281 ? -1.928 -5.935 7.045 1.00 95.44 281 HIS A N 1
ATOM 2144 C CA . HIS A 1 281 ? -0.700 -6.637 6.686 1.00 95.44 281 HIS A CA 1
ATOM 2145 C C . HIS A 1 281 ? 0.526 -5.974 7.294 1.00 95.44 281 HIS A C 1
ATOM 2147 O O . HIS A 1 281 ? 0.438 -4.930 7.941 1.00 95.44 281 HIS A O 1
ATOM 2153 N N . THR A 1 282 ? 1.659 -6.638 7.125 1.00 93.50 282 THR A N 1
ATOM 2154 C CA . THR A 1 282 ? 2.963 -6.164 7.565 1.00 93.50 282 THR A CA 1
ATOM 2155 C C . THR A 1 282 ? 3.936 -6.135 6.400 1.00 93.50 282 THR A C 1
ATOM 2157 O O . THR A 1 282 ? 3.903 -7.026 5.548 1.00 93.50 282 THR A O 1
ATOM 2160 N N . ALA A 1 283 ? 4.862 -5.184 6.417 1.00 88.12 283 ALA A N 1
ATOM 2161 C CA . ALA A 1 283 ? 6.014 -5.164 5.521 1.00 88.12 283 ALA A CA 1
ATOM 2162 C C . ALA A 1 283 ? 7.304 -4.976 6.322 1.00 88.12 283 ALA A C 1
ATOM 2164 O O . ALA A 1 283 ? 7.266 -4.501 7.455 1.00 88.12 283 ALA A O 1
ATOM 2165 N N . SER A 1 284 ? 8.442 -5.355 5.740 1.00 82.12 284 SER A N 1
ATOM 2166 C CA . SER A 1 284 ? 9.743 -5.133 6.372 1.00 82.12 284 SER A CA 1
ATOM 2167 C C . SER A 1 284 ? 10.011 -3.635 6.536 1.00 82.12 284 SER A C 1
ATOM 2169 O O . SER A 1 284 ? 9.890 -2.872 5.577 1.00 82.12 284 SER A O 1
ATOM 2171 N N . ALA A 1 285 ? 10.398 -3.224 7.744 1.00 72.44 285 ALA A N 1
ATOM 2172 C CA . ALA A 1 285 ? 10.685 -1.827 8.079 1.00 72.44 285 ALA A CA 1
ATOM 2173 C C . ALA A 1 285 ? 12.033 -1.328 7.514 1.00 72.44 285 ALA A C 1
ATOM 2175 O O . ALA A 1 285 ? 12.317 -0.133 7.539 1.00 72.44 285 ALA A O 1
ATOM 2176 N N . ASP A 1 286 ? 12.878 -2.223 6.989 1.00 62.47 286 ASP A N 1
ATOM 2177 C CA . ASP A 1 286 ? 14.179 -1.878 6.392 1.00 62.47 286 ASP A CA 1
ATOM 2178 C C . ASP A 1 286 ? 14.072 -1.197 5.015 1.00 62.47 286 ASP A C 1
ATOM 2180 O O . ASP A 1 286 ? 15.090 -0.897 4.389 1.00 62.47 286 ASP A O 1
ATOM 2184 N N . GLY A 1 287 ? 12.849 -0.945 4.537 1.00 50.97 287 GLY A N 1
ATOM 2185 C CA . GLY A 1 287 ? 12.612 -0.313 3.246 1.00 50.97 287 GLY A CA 1
ATOM 2186 C C . GLY A 1 287 ? 13.107 -1.162 2.078 1.00 50.97 287 GLY A C 1
ATOM 2187 O O . GLY A 1 287 ? 13.359 -0.609 1.005 1.00 50.97 287 GLY A O 1
ATOM 2188 N N . SER A 1 288 ? 13.270 -2.481 2.272 1.00 40.78 288 SER A N 1
ATOM 2189 C CA . SER A 1 288 ? 13.555 -3.417 1.188 1.00 40.78 288 SER A CA 1
ATOM 2190 C C . SER A 1 288 ? 12.434 -3.335 0.155 1.00 40.78 288 SER A C 1
ATOM 2192 O O . SER A 1 288 ? 11.342 -3.889 0.284 1.00 40.78 288 SER A O 1
ATOM 2194 N N . ARG A 1 289 ? 12.718 -2.547 -0.880 1.00 44.84 289 ARG A N 1
ATOM 2195 C CA . ARG A 1 289 ? 11.850 -2.358 -2.031 1.00 44.84 289 ARG A CA 1
ATOM 2196 C C . ARG A 1 289 ? 11.609 -3.725 -2.665 1.00 44.84 289 ARG A C 1
ATOM 2198 O O . ARG A 1 289 ? 12.549 -4.523 -2.753 1.00 44.84 289 ARG A O 1
ATOM 2205 N N . PRO A 1 290 ? 10.375 -4.029 -3.094 1.00 47.62 290 PRO A N 1
ATOM 2206 C CA . PRO A 1 290 ? 10.118 -5.279 -3.786 1.00 47.62 290 PRO A CA 1
ATOM 2207 C C . PRO A 1 290 ? 11.091 -5.415 -4.964 1.00 47.62 290 PRO A C 1
ATOM 2209 O O . PRO A 1 290 ? 11.423 -4.430 -5.619 1.00 47.62 290 PRO A O 1
ATOM 2212 N N . VAL A 1 291 ? 11.523 -6.646 -5.252 1.00 43.81 291 VAL A N 1
ATOM 2213 C CA . VAL A 1 291 ? 12.529 -7.009 -6.280 1.00 43.81 291 VAL A CA 1
ATOM 2214 C C . VAL A 1 291 ? 12.210 -6.451 -7.687 1.00 43.81 291 VAL A C 1
ATOM 2216 O O . VAL A 1 291 ? 13.071 -6.429 -8.560 1.00 43.81 291 VAL A O 1
ATOM 2219 N N . ASN A 1 292 ? 10.991 -5.943 -7.890 1.00 50.69 292 ASN A N 1
ATOM 2220 C CA . ASN A 1 292 ? 10.507 -5.324 -9.120 1.00 50.69 292 ASN A CA 1
ATOM 2221 C C . ASN A 1 292 ? 10.679 -3.790 -9.181 1.00 50.69 292 ASN A C 1
ATOM 2223 O O . ASN A 1 292 ? 10.165 -3.169 -10.110 1.00 50.69 292 ASN A O 1
ATOM 2227 N N . GLU A 1 293 ? 11.350 -3.144 -8.225 1.00 65.69 293 GLU A N 1
ATOM 2228 C CA . GLU A 1 293 ? 11.684 -1.724 -8.365 1.00 65.69 293 GLU A CA 1
ATOM 2229 C C . GLU A 1 293 ? 12.926 -1.515 -9.238 1.00 65.69 293 GLU A C 1
ATOM 2231 O O . GLU A 1 293 ? 14.003 -2.047 -8.968 1.00 65.69 293 GLU A O 1
ATOM 2236 N N . LEU A 1 294 ? 12.769 -0.711 -10.294 1.00 81.62 294 LEU A N 1
ATOM 2237 C CA . LEU A 1 294 ? 13.865 -0.335 -11.183 1.00 81.62 294 LEU A CA 1
ATOM 2238 C C . LEU A 1 294 ? 14.956 0.428 -10.409 1.00 81.62 294 LEU A C 1
ATOM 2240 O O . LEU A 1 294 ? 14.622 1.329 -9.633 1.00 81.62 294 LEU A O 1
ATOM 2244 N N . PRO A 1 295 ? 16.249 0.152 -10.659 1.00 85.38 295 PRO A N 1
ATOM 2245 C CA . PRO A 1 295 ? 17.347 0.930 -10.092 1.00 85.38 295 PRO A CA 1
ATOM 2246 C C . PRO A 1 295 ? 17.186 2.420 -10.441 1.00 85.38 295 PRO A C 1
ATOM 2248 O O . PRO A 1 295 ? 17.082 2.725 -11.635 1.00 85.38 295 PRO A O 1
ATOM 2251 N N . PRO A 1 296 ? 17.166 3.343 -9.455 1.00 79.12 296 PRO A N 1
ATOM 2252 C CA . PRO A 1 296 ? 16.809 4.751 -9.674 1.00 79.12 296 PRO A CA 1
ATOM 2253 C C . PRO A 1 296 ? 17.637 5.461 -10.748 1.00 79.12 296 PRO A C 1
ATOM 2255 O O . PRO A 1 296 ? 17.104 6.279 -11.493 1.00 79.12 296 PRO A O 1
ATOM 2258 N N . ASP A 1 297 ? 18.916 5.102 -10.865 1.00 86.38 297 ASP A N 1
ATOM 2259 C CA . ASP A 1 297 ? 19.854 5.743 -11.790 1.00 86.38 297 ASP A CA 1
ATOM 2260 C C . ASP A 1 297 ? 19.899 5.084 -13.178 1.00 86.38 297 ASP A C 1
ATOM 2262 O O . ASP A 1 297 ? 20.607 5.561 -14.067 1.00 86.38 297 ASP A O 1
ATOM 2266 N N . SER A 1 298 ? 19.141 4.005 -13.397 1.00 93.19 298 SER A N 1
ATOM 2267 C CA . SER A 1 298 ? 19.101 3.326 -14.697 1.00 93.19 298 SER A CA 1
ATOM 2268 C C . SER A 1 298 ? 18.406 4.174 -15.765 1.00 93.19 298 SER A C 1
ATOM 2270 O O . SER A 1 298 ? 17.456 4.913 -15.492 1.00 93.19 298 SER A O 1
ATOM 2272 N N . LEU A 1 299 ? 18.817 4.015 -17.023 1.00 95.31 299 LEU A N 1
ATOM 2273 C CA . LEU A 1 299 ? 18.148 4.651 -18.162 1.00 95.31 299 LEU A CA 1
ATOM 2274 C C . LEU A 1 299 ? 16.681 4.224 -18.277 1.00 95.31 299 LEU A C 1
ATOM 2276 O O . LEU A 1 299 ? 15.840 5.021 -18.689 1.00 95.31 299 LEU A O 1
ATOM 2280 N N . LEU A 1 300 ? 16.359 2.990 -17.879 1.00 94.31 300 LEU A N 1
ATOM 2281 C CA . LEU A 1 300 ? 14.986 2.492 -17.873 1.00 94.31 300 LEU A CA 1
ATOM 2282 C C . LEU A 1 300 ? 14.126 3.209 -16.817 1.00 94.31 300 LEU A C 1
ATOM 2284 O O . LEU A 1 300 ? 12.975 3.546 -17.095 1.00 94.31 300 LEU A O 1
ATOM 2288 N N . ALA A 1 301 ? 14.686 3.511 -15.639 1.00 90.69 301 ALA A N 1
ATOM 2289 C CA . ALA A 1 301 ? 14.020 4.341 -14.635 1.00 90.69 301 ALA A CA 1
ATOM 2290 C C . ALA A 1 301 ? 13.846 5.794 -15.113 1.00 90.69 301 ALA A C 1
ATOM 2292 O O . ALA A 1 301 ? 12.778 6.374 -14.915 1.00 90.69 301 ALA A O 1
ATOM 2293 N N . GLN A 1 302 ? 14.843 6.359 -15.804 1.00 93.62 302 GLN A N 1
ATOM 2294 C CA . GLN A 1 302 ? 14.752 7.699 -16.400 1.00 93.62 302 GLN A CA 1
ATOM 2295 C C . GLN A 1 302 ? 13.668 7.775 -17.485 1.00 93.62 302 GLN A C 1
ATOM 2297 O O . GLN A 1 302 ? 12.859 8.702 -17.476 1.00 93.62 302 GLN A O 1
ATOM 2302 N N . TRP A 1 303 ? 13.606 6.785 -18.384 1.00 95.31 303 TRP A N 1
ATOM 2303 C CA . TRP A 1 303 ? 12.535 6.663 -19.378 1.00 95.31 303 TRP A CA 1
ATOM 2304 C C . TRP A 1 303 ? 11.159 6.587 -18.707 1.00 95.31 303 TRP A C 1
ATOM 2306 O O . TRP A 1 303 ? 10.259 7.351 -19.051 1.00 95.31 303 TRP A O 1
ATOM 2316 N N . LYS A 1 304 ? 11.005 5.733 -17.690 1.00 90.69 304 LYS A N 1
ATOM 2317 C CA . LYS A 1 304 ? 9.754 5.610 -16.934 1.00 90.69 304 LYS A CA 1
ATOM 2318 C C . LYS A 1 304 ? 9.337 6.942 -16.303 1.00 90.69 304 LYS A C 1
ATOM 2320 O O . LYS A 1 304 ? 8.175 7.328 -16.404 1.00 90.69 304 LYS A O 1
ATOM 2325 N N . ALA A 1 305 ? 10.267 7.642 -15.655 1.00 88.56 305 ALA A N 1
ATOM 2326 C CA . ALA A 1 305 ? 10.000 8.935 -15.033 1.00 88.56 305 ALA A CA 1
ATOM 2327 C C . ALA A 1 305 ? 9.577 9.989 -16.069 1.00 88.56 305 ALA A C 1
ATOM 2329 O O . ALA A 1 305 ? 8.627 10.727 -15.827 1.00 88.56 305 ALA A O 1
ATOM 2330 N N . ALA A 1 306 ? 10.229 10.013 -17.235 1.00 91.00 306 ALA A N 1
ATOM 2331 C CA . ALA A 1 306 ? 9.874 10.879 -18.356 1.00 91.00 306 ALA A CA 1
ATOM 2332 C C . ALA A 1 306 ? 8.443 10.621 -18.864 1.00 91.00 306 ALA A C 1
ATOM 2334 O O . ALA A 1 306 ? 7.689 11.571 -19.065 1.00 91.00 306 ALA A O 1
ATOM 2335 N N . VAL A 1 307 ? 8.049 9.350 -19.004 1.00 88.69 307 VAL A N 1
ATOM 2336 C CA . VAL A 1 307 ? 6.678 8.966 -19.384 1.00 88.69 307 VAL A CA 1
ATOM 2337 C C . VAL A 1 307 ? 5.658 9.413 -18.333 1.00 88.69 307 VAL A C 1
ATOM 2339 O O . VAL A 1 307 ? 4.620 9.959 -18.686 1.00 88.69 307 VAL A O 1
ATOM 2342 N N . ILE A 1 308 ? 5.939 9.204 -17.041 1.00 82.62 308 ILE A N 1
ATOM 2343 C CA . ILE A 1 308 ? 5.031 9.594 -15.945 1.00 82.62 308 ILE A CA 1
ATOM 2344 C C . ILE A 1 308 ? 4.882 11.115 -15.848 1.00 82.62 308 ILE A C 1
ATOM 2346 O O . ILE A 1 308 ? 3.795 11.601 -15.556 1.00 82.62 308 ILE A O 1
ATOM 2350 N N . ALA A 1 309 ? 5.967 11.855 -16.071 1.00 84.75 309 ALA A N 1
ATOM 2351 C CA . ALA A 1 309 ? 5.980 13.312 -16.021 1.00 84.75 309 ALA A CA 1
ATOM 2352 C C . ALA A 1 309 ? 5.460 13.973 -17.310 1.00 84.75 309 ALA A C 1
ATOM 2354 O O . ALA A 1 309 ? 5.536 15.195 -17.417 1.00 84.75 309 ALA A O 1
ATOM 2355 N N . GLU A 1 310 ? 4.981 13.183 -18.280 1.00 85.12 310 GLU A N 1
ATOM 2356 C CA . GLU A 1 310 ? 4.448 13.657 -19.564 1.00 85.12 310 GLU A CA 1
ATOM 2357 C C . GLU A 1 310 ? 5.395 14.641 -20.273 1.00 85.12 310 GLU A C 1
ATOM 2359 O O . GLU A 1 310 ? 4.987 15.662 -20.830 1.00 85.12 310 GLU A O 1
ATOM 2364 N N . VAL A 1 311 ? 6.701 14.352 -20.238 1.00 89.00 311 VAL A N 1
ATOM 2365 C CA . VAL A 1 311 ? 7.689 15.180 -20.943 1.00 89.00 311 VAL A CA 1
ATOM 2366 C C . VAL A 1 311 ? 7.482 15.079 -22.465 1.00 89.00 311 VAL A C 1
ATOM 2368 O O . VAL A 1 311 ? 6.877 14.115 -22.937 1.00 89.00 311 VAL A O 1
ATOM 2371 N N . PRO A 1 312 ? 8.005 16.025 -23.272 1.00 92.75 312 PRO A N 1
ATOM 2372 C CA . PRO A 1 312 ? 7.786 16.023 -24.717 1.00 92.75 312 PRO A CA 1
ATOM 2373 C C . PRO A 1 312 ? 8.130 14.684 -25.384 1.00 92.75 312 PRO A C 1
ATOM 2375 O O . PRO A 1 312 ? 9.191 14.110 -25.124 1.00 92.75 312 PRO A O 1
ATOM 2378 N N . THR A 1 313 ? 7.269 14.230 -26.298 1.00 89.50 313 THR A N 1
ATOM 2379 C CA . THR A 1 313 ? 7.352 12.917 -26.963 1.00 89.50 313 THR A CA 1
ATOM 2380 C C . THR A 1 313 ? 8.724 12.632 -27.578 1.00 89.50 313 THR A C 1
ATOM 2382 O O . THR A 1 313 ? 9.225 11.517 -27.473 1.00 89.50 313 THR A O 1
ATOM 2385 N N . GLU A 1 314 ? 9.389 13.638 -28.154 1.00 91.50 314 GLU A N 1
ATOM 2386 C CA . GLU A 1 314 ? 10.745 13.504 -28.711 1.00 91.50 314 GLU A CA 1
ATOM 2387 C C . GLU A 1 314 ? 11.778 13.050 -27.665 1.00 91.50 314 GLU A C 1
ATOM 2389 O O . GLU A 1 314 ? 12.666 12.250 -27.962 1.00 91.50 314 GLU A O 1
ATOM 2394 N N . THR A 1 315 ? 11.642 13.518 -26.420 1.00 92.81 315 THR A N 1
ATOM 2395 C CA . THR A 1 315 ? 12.522 13.129 -25.308 1.00 92.81 315 THR A CA 1
ATOM 2396 C C . THR A 1 315 ? 12.261 11.687 -24.886 1.00 92.81 315 THR A C 1
ATOM 2398 O O . THR A 1 315 ? 13.209 10.935 -24.656 1.00 92.81 315 THR A O 1
ATOM 2401 N N . ILE A 1 316 ? 10.989 11.281 -24.828 1.00 92.81 316 ILE A N 1
ATOM 2402 C CA . ILE A 1 316 ? 10.598 9.900 -24.522 1.00 92.81 316 ILE A CA 1
ATOM 2403 C C . ILE A 1 316 ? 11.159 8.954 -25.594 1.00 92.81 316 ILE A C 1
ATOM 2405 O O . ILE A 1 316 ? 11.839 7.990 -25.247 1.00 92.81 316 ILE A O 1
ATOM 2409 N N . ILE A 1 317 ? 10.990 9.281 -26.881 1.00 93.56 317 ILE A N 1
ATOM 2410 C CA . ILE A 1 317 ? 11.512 8.487 -28.007 1.00 93.56 317 ILE A CA 1
ATOM 2411 C C . ILE A 1 317 ? 13.041 8.358 -27.951 1.00 93.56 317 ILE A C 1
ATOM 2413 O O . ILE A 1 317 ? 13.581 7.268 -28.153 1.00 93.56 317 ILE A O 1
ATOM 2417 N N . ALA A 1 318 ? 13.760 9.442 -27.644 1.00 95.19 318 ALA A N 1
ATOM 2418 C CA . ALA A 1 318 ? 15.215 9.393 -27.501 1.00 95.19 318 ALA A CA 1
ATOM 2419 C C . ALA A 1 318 ? 15.655 8.486 -26.335 1.00 95.19 318 ALA A C 1
ATOM 2421 O O . ALA A 1 318 ? 16.649 7.765 -26.443 1.00 95.19 318 ALA A O 1
ATOM 2422 N N . LEU A 1 319 ? 14.915 8.489 -25.221 1.00 96.25 319 LEU A N 1
ATOM 2423 C CA . LEU A 1 319 ? 15.181 7.602 -24.086 1.00 96.25 319 LEU A CA 1
ATOM 2424 C C . LEU A 1 319 ? 14.895 6.132 -24.427 1.00 96.25 319 LEU A C 1
ATOM 2426 O O . LEU A 1 319 ? 15.710 5.281 -24.084 1.00 96.25 319 LEU A O 1
ATOM 2430 N N . GLU A 1 320 ? 13.817 5.828 -25.157 1.00 95.81 320 GLU A N 1
ATOM 2431 C CA . GLU A 1 320 ? 13.514 4.468 -25.642 1.00 95.81 320 GLU A CA 1
ATOM 2432 C C . GLU A 1 320 ? 14.674 3.884 -26.456 1.00 95.81 320 GLU A C 1
ATOM 2434 O O . GLU A 1 320 ? 15.082 2.741 -26.242 1.00 95.81 320 GLU A O 1
ATOM 2439 N N . GLN A 1 321 ? 15.227 4.684 -27.376 1.00 95.69 321 GLN A N 1
ATOM 2440 C CA . GLN A 1 321 ? 16.355 4.285 -28.218 1.00 95.69 321 GLN A CA 1
ATOM 2441 C C . GLN A 1 321 ? 17.611 4.024 -27.385 1.00 95.69 321 GLN A C 1
ATOM 2443 O O . GLN A 1 321 ? 18.232 2.973 -27.525 1.00 95.69 321 GLN A O 1
ATOM 2448 N N . ARG A 1 322 ? 17.944 4.926 -26.455 1.00 95.88 322 ARG A N 1
ATOM 2449 C CA . ARG A 1 322 ? 19.109 4.763 -25.571 1.00 95.88 322 ARG A CA 1
ATOM 2450 C C . ARG A 1 322 ? 18.986 3.546 -24.660 1.00 95.88 322 ARG A C 1
ATOM 2452 O O . ARG A 1 322 ? 19.970 2.845 -24.447 1.00 95.88 322 ARG A O 1
ATOM 2459 N N . VAL A 1 323 ? 17.792 3.269 -24.135 1.00 95.94 323 VAL A N 1
ATOM 2460 C CA . VAL A 1 323 ? 17.543 2.053 -23.351 1.00 95.94 323 VAL A CA 1
ATOM 2461 C C . VAL A 1 323 ? 17.746 0.811 -24.218 1.00 95.94 323 VAL A C 1
ATOM 2463 O O . VAL A 1 323 ? 18.420 -0.125 -23.790 1.00 95.94 323 VAL A O 1
ATOM 2466 N N . ALA A 1 324 ? 17.224 0.804 -25.447 1.00 94.56 324 ALA A N 1
ATOM 2467 C CA . ALA A 1 324 ? 17.421 -0.308 -26.370 1.00 94.56 324 ALA A CA 1
ATOM 2468 C C . ALA A 1 324 ? 18.907 -0.530 -26.701 1.00 94.56 324 ALA A C 1
ATOM 2470 O O . ALA A 1 324 ? 19.371 -1.667 -26.664 1.00 94.56 324 ALA A O 1
ATOM 2471 N N . GLU A 1 325 ? 19.674 0.527 -26.965 1.00 93.06 325 GLU A N 1
ATOM 2472 C CA . GLU A 1 325 ? 21.123 0.440 -27.196 1.00 93.06 325 GLU A CA 1
ATOM 2473 C C . GLU A 1 325 ? 21.853 -0.154 -25.986 1.00 93.06 325 GLU A C 1
ATOM 2475 O O . GLU A 1 325 ? 22.609 -1.117 -26.129 1.00 93.06 325 GLU A O 1
ATOM 2480 N N . THR A 1 326 ? 21.565 0.354 -24.787 1.00 92.38 326 THR A N 1
ATOM 2481 C CA . THR A 1 326 ? 22.130 -0.134 -23.523 1.00 92.38 326 THR A CA 1
ATOM 2482 C C . THR A 1 326 ? 21.835 -1.616 -23.301 1.00 92.38 326 THR A C 1
ATOM 2484 O O . THR A 1 326 ? 22.737 -2.391 -22.986 1.00 92.38 326 THR A O 1
ATOM 2487 N N . LEU A 1 327 ? 20.597 -2.058 -23.526 1.00 90.56 327 LEU A N 1
ATOM 2488 C CA . LEU A 1 327 ? 20.205 -3.453 -23.310 1.00 90.56 327 LEU A CA 1
ATOM 2489 C C . LEU A 1 327 ? 20.655 -4.413 -24.414 1.00 90.56 327 LEU A C 1
ATOM 2491 O O . LEU A 1 327 ? 20.654 -5.627 -24.196 1.00 90.56 327 LEU A O 1
ATOM 2495 N N . ASN A 1 328 ? 21.094 -3.902 -25.563 1.00 89.06 328 ASN A N 1
ATOM 2496 C CA . ASN A 1 328 ? 21.749 -4.690 -26.609 1.00 89.06 328 ASN A CA 1
ATOM 2497 C C . ASN A 1 328 ? 23.285 -4.626 -26.534 1.00 89.06 328 ASN A C 1
ATOM 2499 O O . ASN A 1 328 ? 23.962 -5.375 -27.241 1.00 89.06 328 ASN A O 1
ATOM 2503 N N . ALA A 1 329 ? 23.851 -3.791 -25.658 1.00 86.81 329 ALA A N 1
ATOM 2504 C CA . ALA A 1 329 ? 25.292 -3.695 -25.473 1.00 86.81 329 ALA A CA 1
ATOM 2505 C C . ALA A 1 329 ? 25.887 -4.986 -24.869 1.00 86.81 329 ALA A C 1
ATOM 2507 O O . ALA A 1 329 ? 25.209 -5.698 -24.109 1.00 86.81 329 ALA A O 1
ATOM 2508 N N . PRO A 1 330 ? 27.163 -5.300 -25.164 1.00 79.19 330 PRO A N 1
ATOM 2509 C CA . PRO A 1 330 ? 27.864 -6.418 -24.543 1.00 79.19 330 PRO A CA 1
ATOM 2510 C C . PRO A 1 330 ? 27.829 -6.338 -23.002 1.00 79.19 330 PRO A C 1
ATOM 2512 O O . PRO A 1 330 ? 27.919 -5.245 -22.446 1.00 79.19 330 PRO A O 1
ATOM 2515 N N . PRO A 1 331 ? 27.721 -7.469 -22.281 1.00 70.38 331 PRO A N 1
ATOM 2516 C CA . PRO A 1 331 ? 27.784 -7.466 -20.819 1.00 70.38 331 PRO A CA 1
ATOM 2517 C C . PRO A 1 331 ? 29.091 -6.850 -20.292 1.00 70.38 331 PRO A C 1
ATOM 2519 O O . PRO A 1 331 ? 30.157 -7.077 -20.866 1.00 70.38 331 PRO A O 1
ATOM 2522 N N . GLY A 1 332 ? 29.020 -6.123 -19.174 1.00 71.75 332 GLY A N 1
ATOM 2523 C CA . GLY A 1 332 ? 30.191 -5.595 -18.466 1.00 71.75 332 GLY A CA 1
ATOM 2524 C C . GLY A 1 332 ? 30.716 -4.248 -18.972 1.00 71.75 332 GLY A C 1
ATOM 2525 O O . GLY A 1 332 ? 31.744 -3.786 -18.484 1.00 71.75 332 GLY A O 1
ATOM 2526 N N . THR A 1 333 ? 30.034 -3.607 -19.925 1.00 80.25 333 THR A N 1
ATOM 2527 C CA . THR A 1 333 ? 30.375 -2.254 -20.409 1.00 80.25 333 THR A CA 1
ATOM 2528 C C . THR A 1 333 ? 29.440 -1.167 -19.878 1.00 80.25 333 THR A C 1
ATOM 2530 O O . THR A 1 333 ? 29.578 -0.007 -20.260 1.00 80.25 333 THR A O 1
ATOM 2533 N N . LEU A 1 334 ? 28.460 -1.541 -19.053 1.00 88.25 334 LEU A N 1
ATOM 2534 C CA . LEU A 1 334 ? 27.389 -0.663 -18.596 1.00 88.25 334 LEU A CA 1
ATOM 2535 C C . LEU A 1 334 ? 27.681 -0.088 -17.201 1.00 88.25 334 LEU A C 1
ATOM 2537 O O . LEU A 1 334 ? 28.346 -0.746 -16.397 1.00 88.25 334 LEU A O 1
ATOM 2541 N N . PRO A 1 335 ? 27.156 1.110 -16.885 1.00 90.44 335 PRO A N 1
ATOM 2542 C CA . PRO A 1 335 ? 27.055 1.581 -15.508 1.00 90.44 335 PRO A CA 1
ATOM 2543 C C . PRO A 1 335 ? 26.334 0.559 -14.621 1.00 90.44 335 PRO A C 1
ATOM 2545 O O . PRO A 1 335 ? 25.477 -0.181 -15.098 1.00 90.44 335 PRO A O 1
ATOM 2548 N N . GLU A 1 336 ? 26.640 0.544 -13.323 1.00 89.19 336 GLU A N 1
ATOM 2549 C CA . GLU A 1 336 ? 26.137 -0.459 -12.370 1.00 89.19 336 GLU A CA 1
ATOM 2550 C C . GLU A 1 336 ? 24.606 -0.625 -12.404 1.00 89.19 336 GLU A C 1
ATOM 2552 O O . GLU A 1 336 ? 24.107 -1.745 -12.510 1.00 89.19 336 GLU A O 1
ATOM 2557 N N . ALA A 1 337 ? 23.860 0.484 -12.396 1.00 89.12 337 ALA A N 1
ATOM 2558 C CA . ALA A 1 337 ? 22.398 0.467 -12.426 1.00 89.12 337 ALA A CA 1
ATOM 2559 C C . ALA A 1 337 ? 21.836 -0.151 -13.721 1.00 89.12 337 ALA A C 1
ATOM 2561 O O . ALA A 1 337 ? 20.905 -0.955 -13.675 1.00 89.12 337 ALA A O 1
ATOM 2562 N N . ASP A 1 338 ? 22.420 0.188 -14.872 1.00 92.56 338 ASP A N 1
ATOM 2563 C CA . ASP A 1 338 ? 22.018 -0.353 -16.175 1.00 92.56 338 ASP A CA 1
ATOM 2564 C C . ASP A 1 338 ? 22.448 -1.817 -16.343 1.00 92.56 338 ASP A C 1
ATOM 2566 O O . ASP A 1 338 ? 21.726 -2.613 -16.947 1.00 92.56 338 ASP A O 1
ATOM 2570 N N . GLN A 1 339 ? 23.595 -2.197 -15.770 1.00 90.81 339 GLN A N 1
ATOM 2571 C CA . GLN A 1 339 ? 24.061 -3.580 -15.743 1.00 90.81 339 GLN A CA 1
ATOM 2572 C C . GLN A 1 339 ? 23.100 -4.463 -14.939 1.00 90.81 339 GLN A C 1
ATOM 2574 O O . GLN A 1 339 ? 22.742 -5.542 -15.408 1.00 90.81 339 GLN A O 1
ATOM 2579 N N . LEU A 1 340 ? 22.614 -3.988 -13.786 1.00 88.25 340 LEU A N 1
ATOM 2580 C CA . LEU A 1 340 ? 21.642 -4.725 -12.978 1.00 88.25 340 LEU A CA 1
ATOM 2581 C C . LEU A 1 340 ? 20.326 -4.955 -13.738 1.00 88.25 340 LEU A C 1
ATOM 2583 O O . LEU A 1 340 ? 19.800 -6.068 -13.732 1.00 88.25 340 LEU A O 1
ATOM 2587 N N . VAL A 1 341 ? 19.819 -3.933 -14.439 1.00 90.38 341 VAL A N 1
ATOM 2588 C CA . VAL A 1 341 ? 18.629 -4.061 -15.302 1.00 90.38 341 VAL A CA 1
ATOM 2589 C C . VAL A 1 341 ? 18.878 -5.072 -16.424 1.00 90.38 341 VAL A C 1
ATOM 2591 O O . VAL A 1 341 ? 18.054 -5.958 -16.659 1.00 90.38 341 VAL A O 1
ATOM 2594 N N . ALA A 1 342 ? 20.027 -4.989 -17.100 1.00 90.12 342 ALA A N 1
ATOM 2595 C CA . ALA A 1 342 ? 20.382 -5.917 -18.169 1.00 90.12 342 ALA A CA 1
ATOM 2596 C C . ALA A 1 342 ? 20.463 -7.371 -17.672 1.00 90.12 342 ALA A C 1
ATOM 2598 O O . ALA A 1 342 ? 19.965 -8.276 -18.347 1.00 90.12 342 ALA A O 1
ATOM 2599 N N . ASP A 1 343 ? 21.043 -7.600 -16.494 1.00 88.06 343 ASP A N 1
ATOM 2600 C CA . ASP A 1 343 ? 21.165 -8.930 -15.893 1.00 88.06 343 ASP A CA 1
ATOM 2601 C C . ASP A 1 343 ? 19.801 -9.500 -15.493 1.00 88.06 343 ASP A C 1
ATOM 2603 O O . ASP A 1 343 ? 19.511 -10.662 -15.790 1.00 88.06 343 ASP A O 1
ATOM 2607 N N . GLN A 1 344 ? 18.928 -8.679 -14.898 1.00 87.19 344 GLN A N 1
ATOM 2608 C CA . GLN A 1 344 ? 17.554 -9.071 -14.574 1.00 87.19 344 GLN A CA 1
ATOM 2609 C C . GLN A 1 344 ? 16.789 -9.486 -15.832 1.00 87.19 344 GLN A C 1
ATOM 2611 O O . GLN A 1 344 ? 16.220 -10.577 -15.874 1.00 87.19 344 GLN A O 1
ATOM 2616 N N . ILE A 1 345 ? 16.807 -8.653 -16.875 1.00 89.50 345 ILE A N 1
ATOM 2617 C CA . ILE A 1 345 ? 16.079 -8.910 -18.120 1.00 89.50 345 ILE A CA 1
ATOM 2618 C C . ILE A 1 345 ? 16.605 -10.162 -18.830 1.00 89.50 345 ILE A C 1
ATOM 2620 O O . ILE A 1 345 ? 15.809 -10.947 -19.340 1.00 89.50 345 ILE A O 1
ATOM 2624 N N . ARG A 1 346 ? 17.925 -10.373 -18.872 1.00 87.38 346 ARG A N 1
ATOM 2625 C CA . ARG A 1 346 ? 18.552 -11.511 -19.573 1.00 87.38 346 ARG A CA 1
ATOM 2626 C C . ARG A 1 346 ? 18.501 -12.817 -18.777 1.00 87.38 346 ARG A C 1
ATOM 2628 O O . ARG A 1 346 ? 18.756 -13.885 -19.345 1.00 87.38 346 ARG A O 1
ATOM 2635 N N . ALA A 1 347 ? 18.165 -12.772 -17.488 1.00 84.25 347 ALA A N 1
ATOM 2636 C CA . ALA A 1 347 ? 18.012 -13.970 -16.675 1.00 84.25 347 ALA A CA 1
ATOM 2637 C C . ALA A 1 347 ? 16.947 -14.903 -17.273 1.00 84.25 347 ALA A C 1
ATOM 2639 O O . ALA A 1 347 ? 15.862 -14.471 -17.649 1.00 84.25 347 ALA A O 1
ATOM 2640 N N . TRP A 1 348 ? 17.229 -16.208 -17.329 1.00 75.38 348 TRP A N 1
ATOM 2641 C CA . TRP A 1 348 ? 16.301 -17.218 -17.872 1.00 75.38 348 TRP A CA 1
ATOM 2642 C C . TRP A 1 348 ? 14.926 -17.195 -17.197 1.00 75.38 348 TRP A C 1
ATOM 2644 O O . TRP A 1 348 ? 13.893 -17.321 -17.850 1.00 75.38 348 TRP A O 1
ATOM 2654 N N . PHE A 1 349 ? 14.930 -16.994 -15.881 1.00 73.06 349 PHE A N 1
ATOM 2655 C CA . PHE A 1 349 ? 13.738 -16.860 -15.047 1.00 73.06 349 PHE A CA 1
ATOM 2656 C C . PHE A 1 349 ? 13.433 -15.392 -14.714 1.00 73.06 349 PHE A C 1
ATOM 2658 O O . PHE A 1 349 ? 12.744 -15.113 -13.740 1.00 73.06 349 PHE A O 1
ATOM 2665 N N . GLY A 1 350 ? 13.977 -14.467 -15.508 1.00 75.38 350 GLY A N 1
ATOM 2666 C CA . GLY A 1 350 ? 13.801 -13.032 -15.358 1.00 75.38 350 GLY A CA 1
ATOM 2667 C C . GLY A 1 350 ? 12.383 -12.560 -15.691 1.00 75.38 350 GLY A C 1
ATOM 2668 O O . GLY A 1 350 ? 11.532 -13.346 -16.122 1.00 75.38 350 GLY A O 1
ATOM 2669 N N . PRO A 1 351 ? 12.128 -11.253 -15.542 1.00 74.19 351 PRO A N 1
ATOM 2670 C CA . PRO A 1 351 ? 10.792 -10.665 -15.583 1.00 74.19 351 PRO A CA 1
ATOM 2671 C C . PRO A 1 351 ? 10.118 -10.779 -16.958 1.00 74.19 351 PRO A C 1
ATOM 2673 O O . PRO A 1 351 ? 8.895 -10.733 -17.050 1.00 74.19 351 PRO A O 1
ATOM 2676 N N . LEU A 1 352 ? 10.892 -10.989 -18.029 1.00 84.12 352 LEU A N 1
ATOM 2677 C CA . LEU A 1 352 ? 10.358 -11.195 -19.378 1.00 84.12 352 LEU A CA 1
ATOM 2678 C C . LEU A 1 352 ? 10.013 -12.660 -19.693 1.00 84.12 352 LEU A C 1
ATOM 2680 O O . LEU A 1 352 ? 9.407 -12.921 -20.728 1.00 84.12 352 LEU A O 1
ATOM 2684 N N . GLY A 1 353 ? 10.314 -13.606 -18.794 1.00 77.56 353 GLY A N 1
ATOM 2685 C CA . GLY A 1 353 ? 9.801 -14.982 -18.830 1.00 77.56 353 GLY A CA 1
ATOM 2686 C C . GLY A 1 353 ? 10.219 -15.807 -20.054 1.00 77.56 353 GLY A C 1
ATOM 2687 O O . GLY A 1 353 ? 9.366 -16.322 -20.771 1.00 77.56 353 GLY A O 1
ATOM 2688 N N . TRP A 1 354 ? 11.519 -15.950 -20.305 1.00 77.69 354 TRP A N 1
ATOM 2689 C CA . TRP A 1 354 ? 12.030 -16.595 -21.524 1.00 77.69 354 TRP A CA 1
ATOM 2690 C C . TRP A 1 354 ? 11.881 -18.121 -21.598 1.00 77.69 354 TRP A C 1
ATOM 2692 O O . TRP A 1 354 ? 12.110 -18.694 -22.662 1.00 77.69 354 TRP A O 1
ATOM 2702 N N . VAL A 1 355 ? 11.558 -18.772 -20.476 1.00 62.84 355 VAL A N 1
ATOM 2703 C CA . VAL A 1 355 ? 11.502 -20.239 -20.317 1.00 62.84 355 VAL A CA 1
ATOM 2704 C C . VAL A 1 355 ? 10.137 -20.695 -19.847 1.00 62.84 355 VAL A C 1
ATOM 2706 O O . VAL A 1 355 ? 9.619 -20.059 -18.902 1.00 62.84 355 VAL A O 1
#

Solvent-accessible surface area (backbone atoms only — not comparable to full-atom values): 19285 Å² total; per-residue (Å²): 133,88,73,90,79,78,86,80,84,76,85,56,60,52,78,56,90,98,54,84,68,45,44,60,88,47,47,65,60,51,52,53,51,38,52,50,53,50,54,58,53,42,73,40,36,32,59,40,49,47,54,47,54,60,74,69,55,91,63,94,79,71,89,70,74,87,65,75,80,47,72,57,38,52,28,46,21,51,49,72,16,60,33,86,75,39,82,67,82,84,69,53,58,37,79,42,80,43,68,34,50,97,77,36,76,46,26,34,25,34,21,40,91,98,53,28,33,36,42,21,20,59,35,91,54,64,48,74,57,98,69,34,42,46,45,42,50,26,36,31,36,23,32,22,56,58,28,24,22,32,46,32,44,33,34,89,50,67,50,38,26,42,42,36,36,35,47,28,52,25,10,61,78,45,55,69,23,41,27,40,37,32,33,42,37,45,53,77,42,77,44,80,67,46,71,54,73,34,49,56,64,32,67,46,78,49,69,46,84,65,74,42,82,39,46,45,32,26,32,42,31,45,36,37,36,28,40,94,50,43,41,54,46,31,34,27,33,50,48,44,37,42,35,39,64,66,93,81,54,49,71,50,43,49,44,82,53,33,36,91,45,48,88,76,44,77,55,23,49,43,88,87,66,49,72,59,21,39,38,50,26,39,46,65,56,81,66,75,67,61,93,69,62,68,46,78,84,11,58,64,35,49,36,50,50,37,57,74,68,66,51,61,65,72,59,45,55,54,34,30,48,53,39,24,51,60,63,65,47,69,88,90,77,55,60,70,43,45,39,52,52,42,50,43,56,69,34,61,86,20,69,57,54,67,110

pLDDT: mean 85.99, std 14.28, range [33.97, 98.75]

Mean predicted aligned error: 11.24 Å

Secondary structure (DSSP, 8-state):
----------S-EE--TTSPPEETTTHHHHHHHHHHHHHHHHTTHHHHHHHHHHTT--------------HHHHHHHHHHT--S--------B--EEE-SGGG-TTEEEEE-TTS-EEEEE-SSS-EEETTEEEPTT-EEEE-BTTEEEEEEEEPSS-EEEEEEEEEEES-TTSS--EEEEEEEEETTEEEEEEEEE--TT-EEEEE-SSPEEE-TT-EEEEEEEEGGG--TT--EEEEEEEEE-SSS--EEEHHHHHTTTTTT-SSB--TT--SS-EEEEEEETT----TTPPPTTSHHHHHHHHHHTT--HHHHHHHHHHHHHHHHSPTTSS-HHHHHHHHHHHSTTSTT---

Sequenc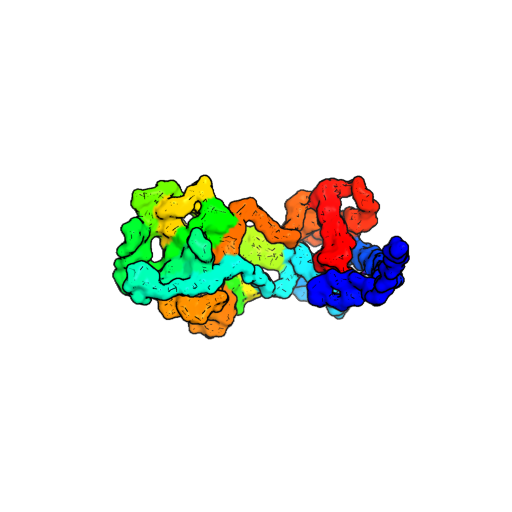e (355 aa):
GAESGVVIWSRPRLEADARQPVLLRDVRGIAELVRREQSLELARTADHLRAIASGRSDSEAEQIDQQPVNEVTRRWAGYVGLSQETDLAITGHMPNRQSSVSGYAALNGWSVDNSASLLTNTSTEPITFLTLTVPARGVTVHPWPQLDAIVSWKSPVTGAFTIQGLAADADNKCGNGAAWRLELRRSSGVAVLASGEFDSGGRNEFQVPGEQQIHSGDIVSLIINARHQDHACDTTHVQLTLTEVGADNRRWDLSEQIVDRIGEGNPLADLSGHPAVWHFHTASADGSRPVNELPPDSLLAQWKAAVIAEVPTETIIALEQRVAETLNAPPGTLPEADQLVADQIRAWFGPLGWV

Foldseek 3Di:
DDDPDDDDDDQDWDDDPPDDTGGPVCVVVLVVVLVVVLLVVLLCQLVLLVVLLVVPDPDPPDCPDCDPNDLLSQLVCLLQLSHPPQQDDDDFFQPDWAACPPVNRQWTWGHHVVFKIKIFGCAQQWDDDDQFIAGGLFMKIFHALFKKWKKKFQAQAWAWKKKWKKKFQGRLPDAQEWWKWKWKQGSLGIDTQDIDTDGRRDMDIDIRPDIDGDGHNIMIMIIIHAVVSPRVSHIIIMWMKIFGDDDVRDIDTPSVFCSVPNPVDAQDAGPVRRPRRIHTRIDTPVCPDPPSDQQCPALSVVLSVCSVVVPDPVVNSVSSVVLSVLLSDDAPPDDPRSNVVNCQSSDCPHSSNSD

Nearest PDB structures (foldseek):
  1u5z-assembly1_A  TM=5.061E-01  e=3.837E-03  Mus musculus
  6op0-assembly1_C  TM=5.831E-01  e=5.001E-02  Homo sapiens
  6x83-assembly2_D  TM=5.241E-01  e=9.770E-02  Homo sapiens
  1sg3-assembly1_B  TM=5.455E-01  e=1.092E-01  Saccharomyces cerevisiae
  5hlz-assembly2_G  TM=3.660E-01  e=4.930E-01  Homo sapiens

Radius of gyration: 24.96 Å; Cα contacts (8 Å, |Δi|>4): 714; chains: 1; bounding box: 56×75×67 Å